Protein AF-A0A7X2PT93-F1 (afdb_monomer)

Mean predicted aligned error: 13.36 Å

Structure (mmCIF, N/CA/C/O backbone):
data_AF-A0A7X2PT93-F1
#
_entry.id   AF-A0A7X2PT93-F1
#
loop_
_atom_site.group_PDB
_atom_site.id
_atom_site.type_symbol
_atom_site.label_atom_id
_atom_site.label_alt_id
_atom_site.label_comp_id
_atom_site.label_asym_id
_atom_site.label_entity_id
_atom_site.label_seq_id
_atom_site.pdbx_PDB_ins_code
_atom_site.Cartn_x
_atom_site.Cartn_y
_atom_site.Cartn_z
_atom_site.occupancy
_atom_site.B_iso_or_equiv
_atom_site.auth_seq_id
_atom_site.auth_comp_id
_ato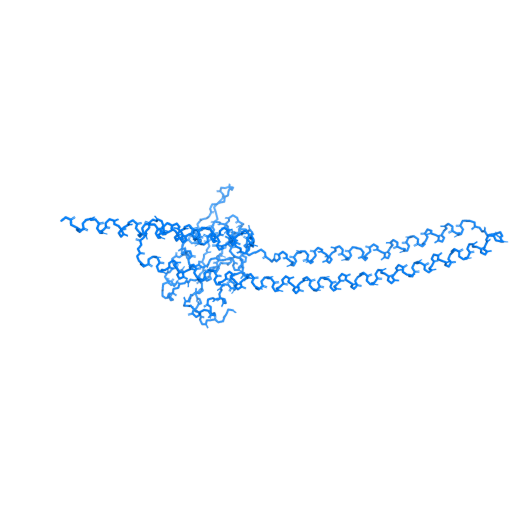m_site.auth_asym_id
_atom_site.auth_atom_id
_atom_site.pdbx_PDB_model_num
ATOM 1 N N . MET A 1 1 ? -46.097 26.303 27.015 1.00 52.84 1 MET A N 1
ATOM 2 C CA . MET A 1 1 ? -46.103 25.758 25.637 1.00 52.84 1 MET A CA 1
ATOM 3 C C . MET A 1 1 ? -44.914 26.200 24.764 1.00 52.84 1 MET A C 1
ATOM 5 O O . MET A 1 1 ? -44.807 25.687 23.665 1.00 52.84 1 MET A O 1
ATOM 9 N N . MET A 1 2 ? -43.986 27.064 25.217 1.00 53.91 2 MET A N 1
ATOM 10 C CA . MET A 1 2 ? -42.819 27.486 24.404 1.00 53.91 2 MET A CA 1
ATOM 11 C C . MET A 1 2 ? -41.602 26.534 24.441 1.00 53.91 2 MET A C 1
ATOM 13 O O . MET A 1 2 ? -40.786 26.579 23.531 1.00 53.91 2 MET A O 1
ATOM 17 N N . GLY A 1 3 ? -41.477 25.649 25.441 1.00 54.31 3 GLY A N 1
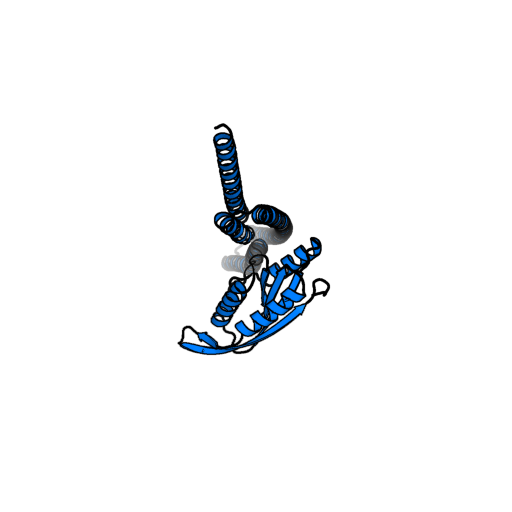ATOM 18 C CA . GLY A 1 3 ? -40.298 24.772 25.587 1.00 54.31 3 GLY A CA 1
ATOM 19 C C . GLY A 1 3 ? -40.181 23.657 24.537 1.00 54.31 3 GLY A C 1
ATOM 20 O O . GLY A 1 3 ? -39.085 23.340 24.095 1.00 54.31 3 GLY A O 1
ATOM 21 N N . THR A 1 4 ? -41.305 23.116 24.061 1.00 60.16 4 THR A N 1
ATOM 22 C CA . THR A 1 4 ? -41.328 21.993 23.106 1.00 60.16 4 THR A CA 1
ATOM 23 C C . THR A 1 4 ? -41.014 22.398 21.664 1.00 60.16 4 THR A C 1
ATOM 25 O O . THR A 1 4 ? -40.644 21.545 20.860 1.00 60.16 4 THR A O 1
ATOM 28 N N . ALA A 1 5 ? -41.162 23.682 21.318 1.00 63.69 5 ALA A N 1
ATOM 29 C CA . ALA A 1 5 ? -40.812 24.202 19.996 1.00 63.69 5 ALA A CA 1
ATOM 30 C C . ALA A 1 5 ? -39.297 24.425 19.858 1.00 63.69 5 ALA A C 1
ATOM 32 O O . ALA A 1 5 ? -38.724 24.057 18.839 1.00 63.69 5 ALA A O 1
ATOM 33 N N . ILE A 1 6 ? -38.651 24.943 20.909 1.00 65.81 6 ILE A N 1
ATOM 34 C CA . ILE A 1 6 ? -37.203 25.209 20.939 1.00 65.81 6 ILE A CA 1
ATOM 35 C C . ILE A 1 6 ? -36.404 23.897 20.946 1.00 65.81 6 ILE A C 1
ATOM 37 O O . ILE A 1 6 ? -35.437 23.761 20.203 1.00 65.81 6 ILE A O 1
ATOM 41 N N . GLU A 1 7 ? -36.825 22.889 21.718 1.00 67.19 7 GLU A N 1
ATOM 42 C CA . GLU A 1 7 ? -36.155 21.577 21.716 1.00 67.19 7 GLU A CA 1
ATOM 43 C C . GLU A 1 7 ? -36.256 20.861 20.361 1.00 67.19 7 GLU A C 1
ATOM 45 O O . GLU A 1 7 ? -35.312 20.189 19.947 1.00 67.19 7 GLU A O 1
ATOM 50 N N . ARG A 1 8 ? -37.376 21.016 19.642 1.00 69.62 8 ARG A N 1
ATOM 51 C CA . ARG A 1 8 ? -37.560 20.414 18.312 1.00 69.62 8 ARG A CA 1
ATOM 52 C C . ARG A 1 8 ? -36.602 20.983 17.269 1.00 69.62 8 ARG A C 1
ATOM 54 O O . ARG A 1 8 ? -36.159 20.229 16.406 1.00 69.62 8 ARG A O 1
ATOM 61 N N . ASP A 1 9 ? -36.285 22.268 17.369 1.00 80.06 9 ASP A N 1
ATOM 62 C CA . ASP A 1 9 ? -35.393 22.957 16.436 1.00 80.06 9 ASP A CA 1
ATOM 63 C C . ASP A 1 9 ? -33.938 22.491 16.620 1.00 80.06 9 ASP A C 1
ATOM 65 O O . ASP A 1 9 ? -33.283 22.059 15.673 1.00 80.06 9 ASP A O 1
ATOM 69 N N . VAL A 1 10 ? -33.475 22.399 17.874 1.00 83.44 10 VAL A N 1
ATOM 70 C CA . VAL A 1 10 ? -32.108 21.947 18.208 1.00 83.44 10 VAL A CA 1
ATOM 71 C C . VAL A 1 10 ? -31.840 20.508 17.748 1.00 83.44 10 VAL A C 1
ATOM 73 O O . VAL A 1 10 ? -30.756 20.198 17.247 1.00 83.44 10 VAL A O 1
ATOM 76 N N . TRP A 1 11 ? -32.817 19.607 17.883 1.00 83.44 11 TRP A N 1
ATOM 77 C CA . TRP A 1 11 ? -32.675 18.228 17.401 1.00 83.44 11 TRP A CA 1
ATOM 78 C C . TRP A 1 11 ? -32.614 18.138 15.871 1.00 83.44 11 TRP A C 1
ATOM 80 O O . TRP A 1 11 ? -31.855 17.323 15.336 1.00 83.44 11 TRP A O 1
ATOM 90 N N . ALA A 1 12 ? -33.380 18.974 15.165 1.00 86.06 12 ALA A N 1
ATOM 91 C CA . ALA A 1 12 ? -33.360 19.040 13.706 1.00 86.06 12 ALA A CA 1
ATOM 92 C C . ALA A 1 12 ? -32.029 19.608 13.183 1.00 86.06 12 ALA A C 1
ATOM 94 O O . ALA A 1 12 ? -31.439 19.048 12.252 1.00 86.06 12 ALA A O 1
ATOM 95 N N . GLU A 1 13 ? -31.508 20.658 13.820 1.00 89.12 13 GLU A N 1
ATOM 96 C CA . GLU A 1 13 ? -30.196 21.232 13.512 1.00 89.12 13 GLU A CA 1
ATOM 97 C C . GLU A 1 13 ? -29.063 20.227 13.755 1.00 89.12 13 GLU A C 1
ATOM 99 O O . GLU A 1 13 ? -28.214 20.028 12.883 1.00 89.12 13 GLU A O 1
ATOM 104 N N . LEU A 1 14 ? -29.077 19.521 14.893 1.00 87.25 14 LEU A N 1
ATOM 105 C CA . LEU A 1 14 ? -28.071 18.504 15.213 1.00 87.25 14 LEU A CA 1
ATOM 106 C C . LEU A 1 14 ? -28.096 17.338 14.215 1.00 87.25 14 LEU A C 1
ATOM 108 O O . LEU A 1 14 ? -27.042 16.874 13.774 1.00 87.25 14 LEU A O 1
ATOM 112 N N . SER A 1 15 ? -29.290 16.873 13.839 1.00 88.62 15 SER A N 1
ATOM 113 C CA . SER A 1 15 ? -29.457 15.824 12.828 1.00 88.62 15 SER A CA 1
ATOM 114 C C . SER A 1 15 ? -28.912 16.270 11.468 1.00 88.62 15 SER A C 1
ATOM 116 O O . SER A 1 15 ? -28.169 15.529 10.819 1.00 88.62 15 SER A O 1
ATOM 118 N N . THR A 1 16 ? -29.199 17.513 11.077 1.00 93.12 16 THR A N 1
ATOM 119 C CA . THR A 1 16 ? -28.709 18.109 9.828 1.00 93.12 16 THR A CA 1
ATOM 120 C C . THR A 1 16 ? -27.185 18.245 9.830 1.00 93.12 16 THR A C 1
ATOM 122 O O . THR A 1 16 ? -26.530 17.844 8.866 1.00 93.12 16 THR A O 1
ATOM 125 N N . ALA A 1 17 ? -26.599 18.740 10.924 1.00 92.56 17 ALA A N 1
ATOM 126 C CA . ALA A 1 17 ? -25.152 18.860 11.083 1.00 92.56 17 ALA A CA 1
ATOM 127 C C . ALA A 1 17 ? -24.454 17.490 11.033 1.00 92.56 17 ALA A C 1
ATOM 129 O O . ALA A 1 17 ? -23.424 17.338 10.373 1.00 92.56 17 ALA A O 1
ATOM 130 N N . MET A 1 18 ? -25.039 16.468 11.666 1.00 92.38 18 MET A N 1
ATOM 131 C CA . MET A 1 18 ? -24.531 15.096 11.613 1.00 92.38 18 MET A CA 1
ATOM 132 C C . MET A 1 18 ? -24.586 14.522 10.194 1.00 92.38 18 MET A C 1
ATOM 134 O O . MET A 1 18 ? -23.602 13.963 9.711 1.00 92.38 18 MET A O 1
ATOM 138 N N . ALA A 1 19 ? -25.713 14.688 9.498 1.00 92.94 19 ALA A N 1
ATOM 139 C CA . ALA A 1 19 ? -25.858 14.235 8.119 1.00 92.94 19 ALA A CA 1
ATOM 140 C C . ALA A 1 19 ? -24.842 14.921 7.190 1.00 92.94 19 ALA A C 1
ATOM 142 O O . ALA A 1 19 ? -24.237 14.263 6.341 1.00 92.94 19 ALA A O 1
ATOM 143 N N . ALA A 1 20 ? -24.607 16.224 7.376 1.00 95.25 20 ALA A N 1
ATOM 144 C CA . ALA A 1 20 ? -23.585 16.965 6.646 1.00 95.25 20 ALA A CA 1
ATOM 145 C C . ALA A 1 20 ? -22.174 16.427 6.937 1.00 95.25 20 ALA A C 1
ATOM 147 O O . ALA A 1 20 ? -21.420 16.162 6.002 1.00 95.25 20 ALA A O 1
ATOM 148 N N . TYR A 1 21 ? -21.834 16.189 8.207 1.00 95.50 21 TYR A N 1
ATOM 149 C CA . TYR A 1 21 ? -20.542 15.624 8.603 1.00 95.50 21 TYR A CA 1
ATOM 150 C C . TYR A 1 21 ? -20.291 14.243 7.973 1.00 95.50 21 TYR A C 1
ATOM 152 O O . TYR A 1 21 ? -19.256 14.031 7.339 1.00 95.50 21 TYR A O 1
ATOM 160 N N . LEU A 1 22 ? -21.259 13.325 8.061 1.00 95.12 22 LEU A N 1
ATOM 161 C CA . LEU A 1 22 ? -21.159 11.979 7.482 1.00 95.12 22 LEU A CA 1
ATOM 162 C C . LEU A 1 22 ? -21.050 11.997 5.949 1.00 95.12 22 LEU A C 1
ATOM 164 O O . LEU A 1 22 ? -20.260 11.242 5.368 1.00 95.12 22 LEU A O 1
ATOM 168 N N . ARG A 1 23 ? -21.795 12.888 5.281 1.00 96.88 23 ARG A N 1
ATOM 169 C CA . ARG A 1 23 ? -21.667 13.098 3.831 1.00 96.88 23 ARG A CA 1
ATOM 170 C C . ARG A 1 23 ? -20.274 13.590 3.460 1.00 96.88 23 ARG A C 1
ATOM 172 O O . ARG A 1 23 ? -19.687 13.045 2.529 1.00 96.88 23 ARG A O 1
ATOM 179 N N . THR A 1 24 ? -19.728 14.554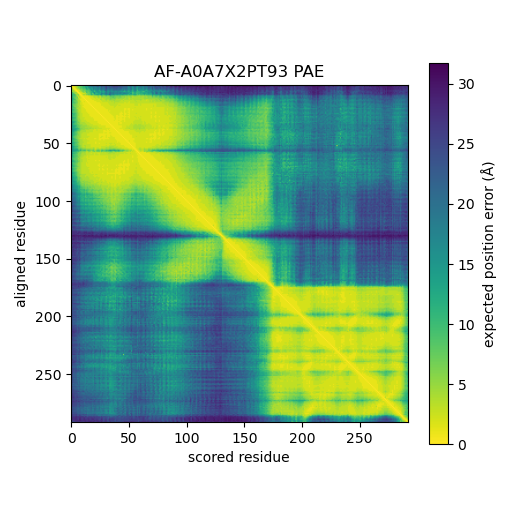 4.200 1.00 97.12 24 THR A N 1
ATOM 180 C CA . THR A 1 24 ? -18.366 15.056 3.980 1.00 97.12 24 THR A CA 1
ATOM 181 C C . THR A 1 24 ? -17.332 13.950 4.160 1.00 97.12 24 THR A C 1
ATOM 183 O O . THR A 1 24 ? -16.469 13.799 3.306 1.00 97.12 24 THR A O 1
ATOM 186 N N . MET A 1 25 ? -17.442 13.110 5.195 1.00 96.25 25 MET A N 1
ATOM 187 C CA . MET A 1 25 ? -16.534 11.965 5.376 1.00 96.25 25 MET A CA 1
ATOM 188 C C . MET A 1 25 ? -16.541 11.021 4.170 1.00 96.25 25 MET A C 1
ATOM 190 O O . MET A 1 25 ? -15.483 10.591 3.710 1.00 96.25 25 MET A O 1
ATOM 194 N N . THR A 1 26 ? -17.729 10.712 3.650 1.00 96.25 26 THR A N 1
ATOM 195 C CA . THR A 1 26 ? -17.888 9.823 2.493 1.00 96.25 26 THR A CA 1
ATOM 196 C C . THR A 1 26 ? -17.307 10.450 1.230 1.00 96.25 26 THR A C 1
ATOM 198 O O . THR A 1 26 ? -16.509 9.810 0.549 1.00 96.25 26 THR A O 1
ATOM 201 N N . ALA A 1 27 ? -17.646 11.712 0.956 1.00 96.94 27 ALA A N 1
ATOM 202 C CA . ALA A 1 27 ? -17.127 12.450 -0.191 1.00 96.94 27 ALA A CA 1
ATOM 203 C C . ALA A 1 27 ? -15.596 12.553 -0.143 1.00 96.94 27 ALA A C 1
ATOM 205 O O . ALA A 1 27 ? -14.931 12.261 -1.132 1.00 96.94 27 ALA A O 1
ATOM 206 N N . THR A 1 28 ? -15.027 12.882 1.019 1.00 97.19 28 THR A N 1
ATOM 207 C CA . THR A 1 28 ? -13.576 12.918 1.212 1.00 97.19 28 THR A CA 1
ATOM 208 C C . THR A 1 28 ? -12.959 11.556 0.918 1.00 97.19 28 THR A C 1
ATOM 210 O O . THR A 1 28 ? -12.059 11.478 0.093 1.00 97.19 28 THR A O 1
ATOM 213 N N . ALA A 1 29 ? -13.473 10.473 1.509 1.00 93.81 29 ALA A N 1
ATOM 214 C CA . ALA A 1 29 ? -12.960 9.121 1.291 1.00 93.81 29 ALA A CA 1
ATOM 215 C C . ALA A 1 29 ? -12.954 8.706 -0.192 1.00 93.81 29 ALA A C 1
ATOM 217 O O . ALA A 1 29 ? -11.997 8.093 -0.661 1.00 93.81 29 ALA A O 1
ATOM 218 N N . GLU A 1 30 ? -14.010 9.046 -0.931 1.00 93.12 30 GLU A N 1
ATOM 219 C CA . GLU A 1 30 ? -14.098 8.792 -2.372 1.00 93.12 30 GLU A CA 1
ATOM 220 C C . GLU A 1 30 ? -13.119 9.651 -3.175 1.00 93.12 30 GLU A C 1
ATOM 222 O O . GLU A 1 30 ? -12.515 9.158 -4.125 1.00 93.12 30 GLU A O 1
ATOM 227 N N . CYS A 1 31 ? -12.923 10.913 -2.789 1.00 95.75 31 CYS A N 1
ATOM 228 C CA . CYS A 1 31 ? -11.934 11.784 -3.416 1.00 95.75 31 CYS A CA 1
ATOM 229 C C . CYS A 1 31 ? -10.501 11.283 -3.197 1.00 95.75 31 CYS A C 1
ATOM 231 O O . CYS A 1 31 ? -9.716 11.330 -4.138 1.00 95.75 31 CYS A O 1
ATOM 233 N N . LEU A 1 32 ? -10.162 10.769 -2.007 1.00 94.56 32 LEU A N 1
ATOM 234 C CA . LEU A 1 32 ? -8.825 10.218 -1.741 1.00 94.56 32 LEU A CA 1
ATOM 235 C C . LEU A 1 32 ? -8.521 9.017 -2.649 1.00 94.56 32 LEU A C 1
ATOM 237 O O . LEU A 1 32 ? -7.466 8.974 -3.274 1.00 94.56 32 LEU A O 1
ATOM 241 N N . GLU A 1 33 ? -9.459 8.068 -2.757 1.00 91.94 33 GLU A N 1
ATOM 242 C CA . GLU A 1 33 ? -9.325 6.892 -3.633 1.00 91.94 33 GLU A CA 1
ATOM 243 C C . GLU A 1 33 ? -9.264 7.292 -5.113 1.00 91.94 33 GLU A C 1
ATOM 245 O O . GLU A 1 33 ? -8.456 6.755 -5.859 1.00 91.94 33 GLU A O 1
ATOM 250 N N . LYS A 1 34 ? -10.070 8.264 -5.557 1.00 91.19 34 LYS A N 1
ATOM 251 C CA . LYS A 1 34 ? -10.024 8.733 -6.951 1.00 91.19 34 LYS A CA 1
ATOM 252 C C . LYS A 1 34 ? -8.733 9.474 -7.288 1.00 91.19 34 LYS A C 1
ATOM 254 O O . LYS A 1 34 ? -8.233 9.323 -8.397 1.00 91.19 34 LYS A O 1
ATOM 259 N N . ALA A 1 35 ? -8.223 10.291 -6.368 1.00 90.81 35 ALA A N 1
ATOM 260 C CA . ALA A 1 35 ? -7.010 11.069 -6.593 1.00 90.81 35 ALA A CA 1
ATOM 261 C C . ALA A 1 35 ? -5.772 10.166 -6.660 1.00 90.81 35 ALA A C 1
ATOM 263 O O . ALA A 1 35 ? -4.917 10.367 -7.517 1.00 90.81 35 ALA A O 1
ATOM 264 N N . TRP A 1 36 ? -5.693 9.170 -5.774 1.00 90.44 36 TRP A N 1
ATOM 265 C CA . TRP A 1 36 ? -4.583 8.224 -5.700 1.00 90.44 36 TRP A CA 1
ATOM 266 C C . TRP A 1 36 ? -5.116 6.828 -5.354 1.00 90.44 36 TRP A C 1
ATOM 268 O O . TRP A 1 36 ? -5.215 6.515 -4.173 1.00 90.44 36 TRP A O 1
ATOM 278 N N . PRO A 1 37 ? -5.452 5.969 -6.334 1.00 86.88 37 PRO A N 1
ATOM 279 C CA . PRO A 1 37 ? -6.118 4.685 -6.073 1.00 86.88 37 PRO A CA 1
ATOM 280 C C . PRO A 1 37 ? -5.364 3.762 -5.113 1.00 86.88 37 PRO A C 1
ATOM 282 O O . PRO A 1 37 ? -5.940 3.271 -4.144 1.00 86.88 37 PRO A O 1
ATOM 285 N N . GLU A 1 38 ? -4.064 3.581 -5.345 1.00 83.00 38 GLU A N 1
ATOM 286 C CA . GLU A 1 38 ? -3.203 2.681 -4.566 1.00 83.00 38 GLU A CA 1
ATOM 287 C C . GLU A 1 38 ? -3.046 3.150 -3.114 1.00 83.00 38 GLU A C 1
ATOM 289 O O . GLU A 1 38 ? -3.171 2.362 -2.179 1.00 83.00 38 GLU A O 1
ATOM 294 N N . ILE A 1 39 ? -2.836 4.456 -2.922 1.00 88.25 39 ILE A N 1
ATOM 295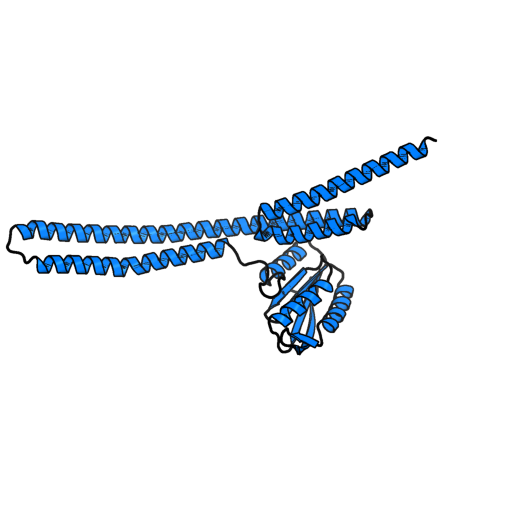 C CA . ILE A 1 39 ? -2.621 5.058 -1.600 1.00 88.25 39 ILE A CA 1
ATOM 296 C C . ILE A 1 39 ? -3.954 5.279 -0.885 1.00 88.25 39 ILE A C 1
ATOM 298 O O . ILE A 1 39 ? -4.065 5.032 0.308 1.00 88.25 39 ILE A O 1
ATOM 302 N N . GLY A 1 40 ? -4.973 5.750 -1.600 1.00 89.81 40 GLY A N 1
ATOM 303 C CA . GLY A 1 40 ? -6.249 6.226 -1.076 1.00 89.81 40 GLY A CA 1
ATOM 304 C C . GLY A 1 40 ? -7.237 5.122 -0.702 1.00 89.81 40 GLY A C 1
ATOM 305 O O . GLY A 1 40 ? -8.033 5.324 0.218 1.00 89.81 40 GLY A O 1
ATOM 306 N N . ALA A 1 41 ? -7.183 3.945 -1.337 1.00 86.00 41 ALA A N 1
ATOM 307 C CA . ALA A 1 41 ? -8.086 2.829 -1.031 1.00 86.00 41 ALA A CA 1
ATOM 308 C C . ALA A 1 41 ? -8.032 2.372 0.452 1.00 86.00 41 ALA A C 1
ATOM 310 O O . ALA A 1 41 ? -9.097 2.217 1.075 1.00 86.00 41 ALA A O 1
ATOM 311 N N . PRO A 1 42 ? -6.845 2.236 1.085 1.00 86.75 42 PRO A N 1
ATOM 312 C CA . PRO A 1 42 ? -6.735 2.030 2.529 1.00 86.75 42 PRO A CA 1
ATOM 313 C C . PRO A 1 42 ? -7.439 3.112 3.365 1.00 86.75 42 PRO A C 1
ATOM 315 O O . PRO A 1 42 ? -8.228 2.780 4.256 1.00 86.75 42 PRO A O 1
ATOM 318 N N . TYR A 1 43 ? -7.228 4.401 3.068 1.00 91.88 43 TYR A N 1
ATOM 319 C CA . TYR A 1 43 ? -7.852 5.506 3.817 1.00 91.88 43 TYR A CA 1
ATOM 320 C C . TYR A 1 43 ? -9.363 5.522 3.635 1.00 91.88 43 TYR A C 1
ATOM 322 O O . TYR A 1 43 ? -10.096 5.697 4.608 1.00 91.88 43 TYR A O 1
ATOM 330 N N . ARG A 1 44 ? -9.861 5.251 2.425 1.00 93.69 44 ARG A N 1
ATOM 331 C CA . ARG A 1 44 ? -11.299 5.120 2.181 1.00 93.69 44 ARG A CA 1
ATOM 332 C C . ARG A 1 44 ? -11.917 4.041 3.055 1.00 93.69 44 ARG A C 1
ATOM 334 O O . ARG A 1 44 ? -12.950 4.275 3.681 1.00 93.69 44 ARG A O 1
ATOM 341 N N . THR A 1 45 ? -11.282 2.874 3.127 1.00 89.00 45 THR A N 1
ATOM 342 C CA . THR A 1 45 ? -11.755 1.760 3.958 1.00 89.00 45 THR A CA 1
ATOM 343 C C . THR A 1 45 ? -11.814 2.152 5.434 1.00 89.00 45 THR A C 1
ATOM 345 O O . THR A 1 45 ? -12.789 1.831 6.126 1.00 89.00 45 THR A O 1
ATOM 348 N N . ARG A 1 46 ? -10.811 2.891 5.921 1.00 88.38 46 ARG A N 1
ATOM 349 C CA . ARG A 1 46 ? -10.752 3.377 7.306 1.00 88.38 46 ARG A CA 1
ATOM 350 C C . ARG A 1 46 ? -11.802 4.452 7.593 1.00 88.38 46 ARG A C 1
ATOM 352 O O . ARG A 1 46 ? -12.566 4.291 8.547 1.00 88.38 46 ARG A O 1
ATOM 359 N N . ILE A 1 47 ? -11.938 5.458 6.728 1.00 94.75 47 ILE A N 1
ATOM 360 C CA . ILE A 1 47 ? -12.930 6.538 6.859 1.00 94.75 47 ILE A CA 1
ATOM 361 C C . ILE A 1 47 ? -14.366 5.991 6.775 1.00 94.75 47 ILE A C 1
ATOM 363 O O . ILE A 1 47 ? -15.207 6.358 7.596 1.00 94.75 47 ILE A O 1
ATOM 367 N N . LYS A 1 48 ? -14.653 5.036 5.878 1.00 92.44 48 LYS A N 1
ATOM 368 C CA . LYS A 1 48 ? -15.959 4.344 5.835 1.00 92.44 48 LYS A CA 1
ATOM 369 C C . LYS A 1 48 ? -16.267 3.569 7.120 1.00 92.44 48 LYS A C 1
ATOM 371 O O . LYS A 1 48 ? -17.424 3.476 7.533 1.00 92.44 48 LYS A O 1
ATOM 376 N N . GLY A 1 49 ? -15.238 3.041 7.782 1.00 90.81 49 GLY A N 1
ATOM 377 C CA . GLY A 1 49 ? -15.373 2.443 9.109 1.00 90.81 49 GLY A CA 1
ATOM 378 C C . GLY A 1 49 ? -15.805 3.446 10.169 1.00 90.81 49 GLY A C 1
ATOM 379 O O . GLY A 1 49 ? -16.719 3.162 10.940 1.00 90.81 49 GLY A O 1
ATOM 380 N N . LEU A 1 50 ? -15.177 4.624 10.185 1.00 91.94 50 LEU A N 1
ATOM 381 C CA . LEU A 1 50 ? -15.547 5.713 11.093 1.00 91.94 50 LEU A CA 1
ATOM 382 C C . LEU A 1 50 ? -16.992 6.167 10.856 1.00 91.94 50 LEU A C 1
ATOM 384 O O . LEU A 1 50 ? -17.756 6.260 11.815 1.00 91.94 50 LEU A O 1
ATOM 388 N N . HIS A 1 51 ? -17.378 6.350 9.589 1.00 93.50 51 HIS A N 1
ATOM 389 C CA . HIS A 1 51 ? -18.749 6.679 9.193 1.00 93.50 51 HIS A CA 1
ATOM 390 C C . HIS A 1 51 ? -19.754 5.663 9.751 1.00 93.50 51 HIS A C 1
ATOM 392 O O . HIS A 1 51 ? -20.718 6.036 10.414 1.00 93.50 51 HIS A O 1
ATOM 398 N N . SER A 1 52 ? -19.499 4.369 9.530 1.00 91.06 52 SER A N 1
ATOM 399 C CA . SER A 1 52 ? -20.401 3.296 9.966 1.00 91.06 52 SER A CA 1
ATOM 400 C C . SER A 1 52 ? -20.572 3.266 11.488 1.00 91.06 52 SER A C 1
ATOM 402 O O . SER A 1 52 ? -21.672 3.058 11.980 1.00 91.06 52 SER A O 1
ATOM 404 N N . ARG A 1 53 ? -19.514 3.521 12.269 1.00 88.31 53 ARG A N 1
ATOM 405 C CA . ARG A 1 53 ? -19.628 3.584 13.740 1.00 88.31 53 ARG A CA 1
ATOM 406 C C . ARG A 1 53 ? -20.533 4.726 14.193 1.00 88.31 53 ARG A C 1
ATOM 408 O O . ARG A 1 53 ? -21.374 4.538 15.068 1.00 88.31 53 ARG A O 1
ATOM 415 N N . LEU A 1 54 ? -20.355 5.902 13.599 1.00 91.88 54 LEU A N 1
ATOM 416 C CA . LEU A 1 54 ? -21.138 7.080 13.952 1.00 91.88 54 LEU A CA 1
ATOM 417 C C . LEU A 1 54 ? -22.612 6.917 13.588 1.00 91.88 54 LEU A C 1
ATOM 419 O O . LEU A 1 54 ? -23.454 7.370 14.352 1.00 91.88 54 LEU A O 1
ATOM 423 N N . SER A 1 55 ? -22.940 6.227 12.490 1.00 88.44 55 SER A N 1
ATOM 424 C CA . SER A 1 55 ? -24.339 6.009 12.103 1.00 88.44 55 SER A CA 1
ATOM 425 C C . SER A 1 55 ? -25.131 5.133 13.083 1.00 88.44 55 SER A C 1
ATOM 427 O O . SER A 1 55 ? -26.353 5.238 13.112 1.00 88.44 55 SER A O 1
ATOM 429 N N . PHE A 1 56 ? -24.468 4.299 13.898 1.00 85.44 56 PHE A N 1
ATOM 430 C CA . PHE A 1 56 ? -25.133 3.418 14.874 1.00 85.44 56 PHE A CA 1
ATOM 431 C C . PHE A 1 56 ? -25.050 3.903 16.331 1.00 85.44 56 PHE A C 1
ATOM 433 O O . PHE A 1 56 ? -25.807 3.422 17.169 1.00 85.44 56 PHE A O 1
ATOM 440 N N . GLY A 1 57 ? -24.149 4.836 16.657 1.00 81.19 57 GLY A N 1
ATOM 441 C CA . GLY A 1 57 ? -23.863 5.219 18.044 1.00 81.19 57 GLY A CA 1
ATOM 442 C C . GLY A 1 57 ? -23.392 6.660 18.187 1.00 81.19 57 GLY A C 1
ATOM 443 O O . GLY A 1 57 ? -22.245 6.912 18.563 1.00 81.19 57 GLY A O 1
ATOM 444 N N . VAL A 1 58 ? -24.277 7.614 17.890 1.00 87.06 58 VAL A N 1
ATOM 445 C CA . VAL A 1 58 ? -23.970 9.045 17.997 1.00 87.06 58 VAL A CA 1
ATOM 446 C C . VAL A 1 58 ? -23.877 9.454 19.466 1.00 87.06 58 VAL A C 1
ATOM 448 O O . VAL A 1 58 ? -24.878 9.611 20.159 1.00 87.06 58 VAL A O 1
ATOM 451 N N . THR A 1 59 ? -22.654 9.677 19.937 1.00 90.44 59 THR A N 1
ATOM 452 C CA . THR A 1 59 ? -22.382 10.317 21.229 1.00 90.44 59 THR A CA 1
ATOM 453 C C . THR A 1 59 ? -21.403 11.467 21.029 1.00 90.44 59 THR A C 1
ATOM 455 O O . THR A 1 59 ? -20.609 11.461 20.089 1.00 90.44 59 THR A O 1
ATOM 458 N N . ARG A 1 60 ? -21.404 12.452 21.935 1.00 87.81 60 ARG A N 1
ATOM 459 C CA . ARG A 1 60 ? -20.451 13.575 21.878 1.00 87.81 60 ARG A CA 1
ATOM 460 C C . ARG A 1 60 ? -18.994 13.097 21.882 1.00 87.81 60 ARG A C 1
ATOM 462 O O . ARG A 1 60 ? -18.167 13.648 21.161 1.00 87.81 60 ARG A O 1
ATOM 469 N N . ALA A 1 61 ? -18.697 12.061 22.668 1.00 87.88 61 ALA A N 1
ATOM 470 C CA . ALA A 1 61 ? -17.377 11.442 22.710 1.00 87.88 61 ALA A CA 1
ATOM 471 C C . ALA A 1 61 ? -17.024 10.772 21.372 1.00 87.88 61 ALA A C 1
ATOM 473 O O . ALA A 1 61 ? -15.933 10.997 20.860 1.00 87.88 61 ALA A O 1
ATOM 474 N N . ALA A 1 62 ? -17.962 10.031 20.769 1.00 88.25 62 ALA A N 1
ATOM 475 C CA . ALA A 1 62 ? -17.746 9.378 19.478 1.00 88.25 62 ALA A CA 1
ATOM 476 C C . ALA A 1 62 ? -17.509 10.381 18.338 1.00 88.25 62 ALA A C 1
ATOM 478 O O . ALA A 1 62 ? -16.646 10.130 17.502 1.00 88.25 62 ALA A O 1
ATOM 479 N N . ILE A 1 63 ? -18.223 11.517 18.326 1.00 91.56 63 ILE A N 1
ATOM 480 C CA . ILE A 1 63 ? -18.025 12.597 17.341 1.00 91.56 63 ILE A CA 1
ATOM 481 C C . ILE A 1 63 ? -16.633 13.222 17.487 1.00 91.56 63 ILE A C 1
ATOM 483 O O . ILE A 1 63 ? -15.937 13.429 16.496 1.00 91.56 63 ILE A O 1
ATOM 487 N N . LYS A 1 64 ? -16.211 13.515 18.723 1.00 91.12 64 LYS A N 1
ATOM 488 C CA . LYS A 1 64 ? -14.881 14.079 18.981 1.00 91.12 64 LYS A CA 1
ATOM 489 C C . LYS A 1 64 ? -13.775 13.099 18.571 1.00 91.12 64 LYS A C 1
ATOM 491 O O . LYS A 1 64 ? -12.843 13.467 17.865 1.00 91.12 64 LYS A O 1
ATOM 496 N N . GLU A 1 65 ? -13.910 11.832 18.953 1.00 88.81 65 GLU A N 1
ATOM 497 C CA . GLU A 1 65 ? -12.954 10.789 18.575 1.00 88.81 65 GLU A CA 1
ATOM 498 C C . GLU A 1 65 ? -12.902 10.597 17.051 1.00 88.81 65 GLU A C 1
ATOM 500 O O . GLU A 1 65 ? -11.826 10.403 16.476 1.00 88.81 65 GLU A O 1
ATOM 505 N N . SER A 1 66 ? -14.049 10.644 16.366 1.00 93.50 66 SER A N 1
ATOM 506 C CA . SER A 1 66 ? -14.087 10.490 14.914 1.00 93.50 66 SER A CA 1
ATOM 507 C C . SER A 1 66 ? -13.459 11.672 14.191 1.00 93.50 66 SER A C 1
ATOM 509 O O . SER A 1 66 ? -12.781 11.441 13.194 1.00 93.50 66 SER A O 1
ATOM 511 N N . SER A 1 67 ? -13.637 12.907 14.679 1.00 93.50 67 SER A N 1
ATOM 512 C CA . SER A 1 67 ? -12.987 14.079 14.084 1.00 93.50 67 SER A CA 1
ATOM 513 C C . SER A 1 67 ? -11.471 14.018 14.239 1.00 93.50 67 SER A C 1
ATOM 515 O O . SER A 1 67 ? -10.767 14.207 13.254 1.00 93.50 67 SER A O 1
ATOM 517 N N . GLU A 1 68 ? -10.976 13.662 15.428 1.00 91.56 68 GLU A N 1
ATOM 518 C CA . GLU A 1 68 ? -9.537 13.493 15.684 1.00 91.56 68 GLU A CA 1
ATOM 519 C C . GLU A 1 68 ? -8.943 12.376 14.814 1.00 91.56 68 GLU A C 1
ATOM 521 O O . GLU A 1 68 ? -7.875 12.534 14.226 1.00 91.56 68 GLU A O 1
ATOM 526 N N . THR A 1 69 ? -9.660 11.255 14.670 1.00 90.06 69 THR A N 1
ATOM 527 C CA . THR A 1 69 ? -9.198 10.153 13.811 1.00 90.06 69 THR A CA 1
ATOM 528 C C . THR A 1 69 ? -9.202 10.555 12.341 1.00 90.06 69 THR A C 1
ATOM 530 O O . THR A 1 69 ? -8.252 10.257 11.630 1.00 90.06 69 THR A O 1
ATOM 533 N N . LEU A 1 70 ? -10.259 11.224 11.873 1.00 94.62 70 LEU A N 1
ATOM 534 C CA . LEU A 1 70 ? -10.350 11.682 10.489 1.00 94.62 70 LEU A CA 1
ATOM 535 C C . LEU A 1 70 ? -9.218 12.658 10.160 1.00 94.62 70 LEU A C 1
ATOM 537 O O . LEU A 1 70 ? -8.596 12.522 9.113 1.00 94.62 70 LEU A O 1
ATOM 541 N N . GLU A 1 71 ? -8.926 13.607 11.048 1.00 93.94 71 GLU A N 1
ATOM 542 C CA . GLU A 1 71 ? -7.819 14.546 10.862 1.00 93.94 71 GLU A CA 1
ATOM 543 C C . GLU A 1 71 ? -6.469 13.820 10.784 1.00 93.94 71 GLU A C 1
ATOM 545 O O . GLU A 1 71 ? -5.684 14.086 9.873 1.00 93.94 71 GLU A O 1
ATOM 550 N N . ALA A 1 72 ? -6.218 12.867 11.687 1.00 88.38 72 ALA A N 1
ATOM 551 C CA . ALA A 1 72 ? -4.997 12.065 11.671 1.00 88.38 72 ALA A CA 1
ATOM 552 C C . ALA A 1 72 ? -4.850 11.262 10.365 1.00 88.38 72 ALA A C 1
ATOM 554 O O . ALA A 1 72 ? -3.775 11.252 9.768 1.00 88.38 72 ALA A O 1
ATOM 555 N N . GLU A 1 73 ? -5.934 10.647 9.880 1.00 90.56 73 GLU A N 1
ATOM 556 C CA . GLU A 1 73 ? -5.954 9.908 8.611 1.00 90.56 73 GLU A CA 1
ATOM 557 C C . GLU A 1 73 ? -5.680 10.820 7.406 1.00 90.56 73 GLU A C 1
ATOM 559 O O . GLU A 1 73 ? -4.920 10.448 6.516 1.00 90.56 73 GLU A O 1
ATOM 564 N N . LEU A 1 74 ? -6.251 12.029 7.375 1.00 94.94 74 LEU A N 1
ATOM 565 C CA . LEU A 1 74 ? -6.010 12.990 6.291 1.00 94.94 74 LEU A CA 1
ATOM 566 C C . LEU A 1 74 ? -4.586 13.546 6.310 1.00 94.94 74 LEU A C 1
ATOM 568 O O . LEU A 1 74 ? -3.986 13.740 5.252 1.00 94.94 74 LEU A O 1
ATOM 572 N N . ARG A 1 75 ? -4.030 13.781 7.502 1.00 91.44 75 ARG A N 1
ATOM 573 C CA . ARG A 1 75 ? -2.645 14.229 7.658 1.00 91.44 75 ARG A CA 1
ATOM 574 C C . ARG A 1 75 ? -1.664 13.154 7.197 1.00 91.44 75 ARG A C 1
ATOM 576 O O . ARG A 1 75 ? -0.762 13.467 6.426 1.00 91.44 75 ARG A O 1
ATOM 583 N N . ASP A 1 76 ? -1.867 11.904 7.615 1.00 88.25 76 ASP A N 1
ATOM 584 C CA . ASP A 1 76 ? -1.051 10.775 7.153 1.00 88.25 76 ASP A CA 1
ATOM 585 C C . ASP A 1 76 ? -1.169 10.604 5.633 1.00 88.25 76 ASP A C 1
ATOM 587 O O . ASP A 1 76 ? -0.148 10.531 4.956 1.00 88.25 76 ASP A O 1
ATOM 591 N N . PHE A 1 77 ? -2.381 10.671 5.067 1.00 92.31 77 PHE A N 1
ATOM 592 C CA . PHE A 1 77 ? -2.569 10.637 3.613 1.00 92.31 77 PHE A CA 1
ATOM 593 C C . PHE A 1 77 ? -1.748 11.718 2.896 1.00 92.31 77 PHE A C 1
ATOM 595 O O . PHE A 1 77 ? -1.063 11.419 1.919 1.00 92.31 77 PHE A O 1
ATOM 602 N N . GLY A 1 78 ? -1.779 12.961 3.389 1.00 90.00 78 GLY A N 1
ATOM 603 C CA . GLY A 1 78 ? -1.008 14.062 2.809 1.00 90.00 78 GLY A CA 1
ATOM 604 C C . GLY A 1 78 ? 0.500 13.803 2.821 1.00 90.00 78 GLY A C 1
ATOM 605 O O . GLY A 1 78 ? 1.172 14.032 1.816 1.00 90.00 78 GLY A O 1
ATOM 606 N N . VAL A 1 79 ? 1.026 13.264 3.925 1.00 87.81 79 VAL A N 1
ATOM 607 C CA . VAL A 1 79 ? 2.443 12.879 4.034 1.00 87.81 79 VAL A CA 1
ATOM 608 C C . VAL A 1 79 ? 2.790 11.773 3.034 1.00 87.81 79 VAL A C 1
ATOM 610 O O . VAL A 1 79 ? 3.805 11.875 2.342 1.00 87.81 79 VAL A O 1
ATOM 613 N N . VAL A 1 80 ? 1.945 10.745 2.915 1.00 85.06 80 VAL A N 1
ATOM 614 C CA . VAL A 1 80 ? 2.181 9.608 2.010 1.00 85.06 80 VAL A CA 1
ATOM 615 C C . VAL A 1 80 ? 2.139 10.026 0.554 1.00 85.06 80 VAL A C 1
ATOM 617 O O . VAL A 1 80 ? 3.046 9.678 -0.197 1.00 85.06 80 VAL A O 1
ATOM 620 N N . VAL A 1 81 ? 1.131 10.800 0.154 1.00 89.00 81 VAL A N 1
ATOM 621 C CA . VAL A 1 81 ? 1.025 11.293 -1.222 1.00 89.00 81 VAL A CA 1
ATOM 622 C C . VAL A 1 81 ? 2.213 12.177 -1.572 1.00 89.00 81 VAL A C 1
ATOM 624 O O . VAL A 1 81 ? 2.806 11.988 -2.629 1.00 89.00 81 VAL A O 1
ATOM 627 N N . ASN A 1 82 ? 2.617 13.090 -0.685 1.00 86.50 82 ASN A N 1
ATOM 628 C CA . ASN A 1 82 ? 3.760 13.961 -0.952 1.00 86.50 82 ASN A CA 1
ATOM 629 C C . ASN A 1 82 ? 5.065 13.164 -1.109 1.00 86.50 82 ASN A C 1
ATOM 631 O O . ASN A 1 82 ? 5.863 13.431 -2.010 1.00 86.50 82 ASN A O 1
ATOM 635 N N . ARG A 1 83 ? 5.271 12.150 -0.262 1.00 85.06 83 ARG A N 1
ATOM 636 C CA . ARG A 1 83 ? 6.423 11.252 -0.367 1.00 85.06 83 ARG A CA 1
ATOM 637 C C . ARG A 1 83 ? 6.393 10.451 -1.667 1.00 85.06 83 ARG A C 1
ATOM 639 O O . ARG A 1 83 ? 7.365 10.500 -2.411 1.00 85.06 83 ARG A O 1
ATOM 646 N N . ALA A 1 84 ? 5.277 9.791 -1.971 1.00 82.06 84 ALA A N 1
ATOM 647 C CA . ALA A 1 84 ? 5.117 9.005 -3.191 1.00 82.06 84 ALA A CA 1
ATOM 648 C C . ALA A 1 84 ? 5.287 9.865 -4.453 1.00 82.06 84 ALA A C 1
ATOM 650 O O . ALA A 1 84 ? 5.910 9.440 -5.420 1.00 82.06 84 ALA A O 1
ATOM 651 N N . GLN A 1 85 ? 4.784 11.100 -4.443 1.00 83.56 85 GLN A N 1
ATOM 652 C CA . GLN A 1 85 ? 4.975 12.052 -5.533 1.00 83.56 85 GLN A CA 1
ATOM 653 C C . GLN A 1 85 ? 6.444 12.464 -5.685 1.00 83.56 85 GLN A C 1
ATOM 655 O O . GLN A 1 85 ? 6.942 12.540 -6.809 1.00 83.56 85 GLN A O 1
ATOM 660 N N . THR A 1 86 ? 7.146 12.703 -4.576 1.00 82.25 86 THR A N 1
ATOM 661 C CA . THR A 1 86 ? 8.577 13.036 -4.589 1.00 82.25 86 THR A CA 1
ATOM 662 C C . THR A 1 86 ? 9.402 11.867 -5.128 1.00 82.25 86 THR A C 1
ATOM 664 O O . THR A 1 86 ? 10.218 12.058 -6.024 1.00 82.25 86 THR A O 1
ATOM 667 N N . GLU A 1 87 ? 9.148 10.650 -4.643 1.00 81.69 87 GLU A N 1
ATOM 668 C CA . GLU A 1 87 ? 9.814 9.426 -5.102 1.00 81.69 87 GLU A CA 1
ATOM 669 C C . GLU A 1 87 ? 9.546 9.172 -6.595 1.00 81.69 87 GLU A C 1
ATOM 671 O O . GLU A 1 87 ? 10.494 9.011 -7.361 1.00 81.69 87 GLU A O 1
ATOM 676 N N . ARG A 1 88 ? 8.285 9.272 -7.048 1.00 81.31 88 ARG A N 1
ATOM 677 C CA . ARG A 1 88 ? 7.926 9.183 -8.477 1.00 81.31 88 ARG A CA 1
ATOM 678 C C . ARG A 1 88 ? 8.627 10.246 -9.325 1.00 81.31 88 ARG A C 1
ATOM 680 O O . ARG A 1 88 ? 9.045 9.947 -10.438 1.00 81.31 88 ARG A O 1
ATOM 687 N N . THR A 1 89 ? 8.774 11.469 -8.817 1.00 78.00 89 THR A N 1
ATOM 688 C CA . THR A 1 89 ? 9.474 12.552 -9.531 1.00 78.00 89 THR A CA 1
ATOM 689 C C . THR A 1 89 ? 10.961 12.233 -9.688 1.00 78.00 89 THR A C 1
ATOM 691 O O . THR A 1 89 ? 11.482 12.296 -10.797 1.00 78.00 89 THR A O 1
ATOM 694 N N . ILE A 1 90 ? 11.625 11.808 -8.610 1.00 76.75 90 ILE A N 1
ATOM 695 C CA . ILE A 1 90 ? 13.039 11.402 -8.639 1.00 76.75 90 ILE A CA 1
ATOM 696 C C . ILE A 1 90 ? 13.245 10.214 -9.587 1.00 76.75 90 ILE A C 1
ATOM 698 O O . ILE A 1 90 ? 14.216 10.174 -10.347 1.00 76.75 90 ILE A O 1
ATOM 702 N N . ASP A 1 91 ? 12.339 9.240 -9.560 1.00 76.19 91 ASP A N 1
ATOM 703 C CA . ASP A 1 91 ? 12.419 8.068 -10.423 1.00 76.19 91 ASP A CA 1
ATOM 704 C C . ASP A 1 91 ? 12.215 8.424 -11.899 1.00 76.19 91 ASP A C 1
ATOM 706 O O . ASP A 1 91 ? 12.986 7.945 -12.733 1.00 76.19 91 ASP A O 1
ATOM 710 N N . LEU A 1 92 ? 11.272 9.319 -12.220 1.00 75.31 92 LEU A N 1
ATOM 711 C CA . LEU A 1 92 ? 11.099 9.874 -13.566 1.00 75.31 92 LEU A CA 1
ATOM 712 C C . LEU A 1 92 ? 12.356 10.600 -14.049 1.00 75.31 92 LEU A C 1
ATOM 714 O O . LEU A 1 92 ? 12.812 10.339 -15.160 1.00 75.31 92 LEU A O 1
ATOM 718 N N . GLU A 1 93 ? 12.936 11.482 -13.232 1.00 73.06 93 GLU A N 1
ATOM 719 C CA . GLU A 1 93 ? 14.152 12.222 -13.592 1.00 73.06 93 GLU A CA 1
ATOM 720 C C . GLU A 1 93 ? 15.317 11.275 -13.896 1.00 73.06 93 GLU A C 1
ATOM 722 O O . GLU A 1 93 ? 15.988 11.415 -14.922 1.00 73.06 93 GLU A O 1
ATOM 727 N N . ARG A 1 94 ? 15.517 10.257 -13.050 1.00 77.62 94 ARG A N 1
ATOM 728 C CA . ARG A 1 94 ? 16.536 9.218 -13.269 1.00 77.62 94 ARG A CA 1
ATOM 729 C C . ARG A 1 94 ? 16.262 8.407 -14.532 1.00 77.62 94 ARG A C 1
ATOM 731 O O . ARG A 1 94 ? 17.188 8.144 -15.294 1.00 77.62 94 ARG A O 1
ATOM 738 N N . GLY A 1 95 ? 15.007 8.028 -14.762 1.00 74.94 95 GLY A N 1
ATOM 739 C CA . GLY A 1 95 ? 14.589 7.293 -15.953 1.00 74.94 95 GLY A CA 1
ATOM 740 C C . GLY A 1 95 ? 14.821 8.078 -17.244 1.00 74.94 95 GLY A C 1
ATOM 741 O O . GLY A 1 95 ? 15.376 7.544 -18.202 1.00 74.94 95 GLY A O 1
ATOM 742 N N . ILE A 1 96 ? 14.465 9.365 -17.258 1.00 75.94 96 ILE A N 1
ATOM 743 C CA . ILE A 1 96 ? 14.695 10.266 -18.396 1.00 75.94 96 ILE A CA 1
ATOM 744 C C . ILE A 1 96 ? 16.192 10.409 -18.680 1.00 75.94 96 ILE A C 1
ATOM 746 O O . ILE A 1 96 ? 16.595 10.366 -19.844 1.00 75.94 96 ILE A O 1
ATOM 750 N N . LEU A 1 97 ? 17.020 10.556 -17.641 1.00 75.12 97 LEU A N 1
ATOM 751 C CA . LEU A 1 97 ? 18.470 10.644 -17.803 1.00 75.12 97 LEU A CA 1
ATOM 752 C C . LEU A 1 97 ? 19.036 9.364 -18.440 1.00 75.12 97 LEU A C 1
ATOM 754 O O . LEU A 1 97 ? 19.759 9.449 -19.431 1.00 75.12 97 LEU A O 1
ATOM 758 N N . ALA A 1 98 ? 18.643 8.191 -17.936 1.00 76.88 98 ALA A N 1
ATOM 759 C CA . ALA A 1 98 ? 19.090 6.903 -18.466 1.00 76.88 98 ALA A CA 1
ATOM 760 C C . ALA A 1 98 ? 18.657 6.691 -19.929 1.00 76.88 98 ALA A C 1
ATOM 762 O O . ALA A 1 98 ? 19.455 6.266 -20.768 1.00 76.88 98 ALA A O 1
ATOM 763 N N . LEU A 1 99 ? 17.410 7.041 -20.268 1.00 77.38 99 LEU A N 1
ATOM 764 C CA . LEU A 1 99 ? 16.915 6.991 -21.647 1.00 77.38 99 LEU A CA 1
ATOM 765 C C . LEU A 1 99 ? 17.695 7.934 -22.567 1.00 77.38 99 LEU A C 1
ATOM 767 O O . LEU A 1 99 ? 18.038 7.549 -23.684 1.00 77.38 99 LEU A O 1
ATOM 771 N N . ARG A 1 100 ? 18.024 9.142 -22.097 1.00 76.25 100 ARG A N 1
ATOM 772 C CA . ARG A 1 100 ? 18.822 10.107 -22.859 1.00 76.25 100 ARG A CA 1
ATOM 773 C C . ARG A 1 100 ? 20.228 9.584 -23.145 1.00 76.25 100 ARG A C 1
ATOM 775 O O . ARG A 1 100 ? 20.678 9.677 -24.281 1.00 76.25 100 ARG A O 1
ATOM 782 N N . GLU A 1 101 ? 20.895 8.992 -22.157 1.00 78.44 101 GLU A N 1
ATOM 783 C CA . GLU A 1 101 ? 22.221 8.391 -22.345 1.00 78.44 101 GLU A CA 1
ATOM 784 C C . GLU A 1 101 ? 22.205 7.270 -23.395 1.00 78.44 101 GLU A C 1
ATOM 786 O O . GLU A 1 101 ? 23.105 7.194 -24.236 1.00 78.44 101 GLU A O 1
ATOM 791 N N . MET A 1 102 ? 21.162 6.432 -23.389 1.00 78.44 102 MET A N 1
ATOM 792 C CA . MET A 1 102 ? 20.982 5.377 -24.392 1.00 78.44 102 MET A CA 1
ATOM 793 C C . MET A 1 102 ? 20.676 5.944 -25.782 1.00 78.44 102 MET A C 1
ATOM 795 O O . MET A 1 102 ? 21.254 5.487 -26.767 1.00 78.44 102 MET A O 1
ATOM 799 N N . MET A 1 103 ? 19.829 6.973 -25.879 1.00 78.44 103 MET A N 1
ATOM 800 C CA . MET A 1 103 ? 19.563 7.659 -27.148 1.00 78.44 103 MET A CA 1
ATOM 801 C C . MET A 1 103 ? 20.825 8.309 -27.725 1.00 78.44 103 MET A C 1
ATOM 803 O O . MET A 1 103 ? 21.066 8.216 -28.929 1.00 78.44 103 MET A O 1
ATOM 807 N N . ASP A 1 104 ? 21.654 8.927 -26.882 1.00 82.81 104 ASP A N 1
ATOM 808 C CA . ASP A 1 104 ? 22.924 9.520 -27.300 1.00 82.81 104 ASP A CA 1
ATOM 809 C C . ASP A 1 104 ? 23.911 8.444 -27.785 1.00 82.81 104 ASP A C 1
ATOM 811 O O . ASP A 1 104 ? 24.626 8.660 -28.768 1.00 82.81 104 ASP A O 1
ATOM 815 N N . ALA A 1 105 ? 23.941 7.273 -27.139 1.00 81.31 105 ALA A N 1
ATOM 816 C CA . ALA A 1 105 ? 24.734 6.130 -27.592 1.00 81.31 105 ALA A CA 1
ATOM 817 C C . ALA A 1 105 ? 24.267 5.617 -28.966 1.00 81.31 105 ALA A C 1
ATOM 819 O O . ALA A 1 105 ? 25.076 5.558 -29.895 1.00 81.31 105 ALA A O 1
ATOM 820 N N . MET A 1 106 ? 22.962 5.381 -29.130 1.00 84.31 106 MET A N 1
ATOM 821 C CA . MET A 1 106 ? 22.378 4.921 -30.393 1.00 84.31 106 MET A CA 1
ATOM 822 C C . MET A 1 106 ? 22.586 5.939 -31.524 1.00 84.31 106 MET A C 1
ATOM 824 O O . MET A 1 106 ? 22.893 5.568 -32.656 1.00 84.31 106 MET A O 1
ATOM 828 N N . SER A 1 107 ? 22.476 7.239 -31.231 1.00 83.19 107 SER A N 1
ATOM 829 C CA . SER A 1 107 ? 22.739 8.307 -32.202 1.00 83.19 107 SER A CA 1
ATOM 830 C C . SER A 1 107 ? 24.194 8.287 -32.684 1.00 83.19 107 SER A C 1
ATOM 832 O O . SER A 1 107 ? 24.448 8.307 -33.892 1.00 83.19 107 SER A O 1
ATOM 834 N N . ARG A 1 108 ? 25.164 8.156 -31.763 1.00 84.12 108 ARG A N 1
ATOM 835 C CA . ARG A 1 108 ? 26.586 7.996 -32.122 1.00 84.12 108 ARG A CA 1
ATOM 836 C C . ARG A 1 108 ? 26.811 6.771 -33.010 1.00 84.12 108 ARG A C 1
ATOM 838 O O . ARG A 1 108 ? 27.524 6.871 -34.006 1.00 84.12 108 ARG A O 1
ATOM 845 N N . GLN A 1 109 ? 26.167 5.650 -32.701 1.00 83.12 109 GLN A N 1
ATOM 846 C CA . GLN A 1 109 ? 26.275 4.422 -33.488 1.00 83.12 109 GLN A CA 1
ATOM 847 C C . GLN A 1 109 ? 25.656 4.565 -34.890 1.00 83.12 109 GLN A C 1
ATOM 849 O O . GLN A 1 109 ? 26.271 4.177 -35.884 1.00 83.12 109 GLN A O 1
ATOM 854 N N . GLN A 1 110 ? 24.496 5.218 -35.014 1.00 82.75 110 GLN A N 1
ATOM 855 C CA . GLN A 1 110 ? 23.901 5.526 -36.320 1.00 82.75 110 GLN A CA 1
ATOM 856 C C . GLN A 1 110 ? 24.784 6.442 -37.172 1.00 82.75 110 GLN A C 1
ATOM 858 O O . GLN A 1 110 ? 24.827 6.287 -38.395 1.00 82.75 110 GLN A O 1
ATOM 863 N N . HIS A 1 111 ? 25.498 7.384 -36.550 1.00 84.38 111 HIS A N 1
ATOM 864 C CA . HIS A 1 111 ? 26.482 8.200 -37.252 1.00 84.38 111 HIS A CA 1
ATOM 865 C C . HIS A 1 111 ? 27.610 7.346 -37.845 1.00 84.38 111 HIS A C 1
ATOM 867 O O . HIS A 1 111 ? 27.926 7.523 -39.019 1.00 84.38 111 HIS A O 1
ATOM 873 N N . VAL A 1 112 ? 28.144 6.377 -37.094 1.00 85.94 112 VAL A N 1
ATOM 874 C CA . VAL A 1 112 ? 29.172 5.443 -37.592 1.00 85.94 112 VAL A CA 1
ATOM 875 C C . VAL A 1 112 ? 28.657 4.633 -38.785 1.00 85.94 112 VAL A C 1
ATOM 877 O O . VAL A 1 112 ? 29.319 4.574 -39.820 1.00 85.94 112 VAL A O 1
ATOM 880 N N . TYR A 1 113 ? 27.445 4.074 -38.706 1.00 83.50 113 TYR A N 1
ATOM 881 C CA . TYR A 1 113 ? 26.873 3.331 -39.837 1.00 83.50 113 TYR A CA 1
ATOM 882 C C . TYR A 1 113 ? 26.632 4.199 -41.066 1.00 83.50 113 TYR A C 1
ATOM 884 O O . TYR A 1 113 ? 26.820 3.738 -42.191 1.00 83.50 113 TYR A O 1
ATOM 892 N N . ARG A 1 114 ? 26.234 5.460 -40.872 1.00 83.62 114 ARG A N 1
ATOM 893 C CA . ARG A 1 114 ? 26.057 6.401 -41.979 1.00 83.62 114 ARG A CA 1
ATOM 894 C C . ARG A 1 114 ? 27.380 6.676 -42.695 1.00 83.62 114 ARG A C 1
ATOM 896 O O . ARG A 1 114 ? 27.376 6.747 -43.921 1.00 83.62 114 ARG A O 1
ATOM 903 N N . GLU A 1 115 ? 28.482 6.806 -41.960 1.00 88.69 115 GLU A N 1
ATOM 904 C CA . GLU A 1 115 ? 29.812 6.976 -42.557 1.00 88.69 115 GLU A CA 1
ATOM 905 C C . GLU A 1 115 ? 30.265 5.714 -43.305 1.00 88.69 115 GLU A C 1
ATOM 907 O O . GLU A 1 115 ? 30.645 5.818 -44.468 1.00 88.69 115 GLU A O 1
ATOM 912 N N . HIS A 1 116 ? 30.100 4.517 -42.728 1.00 82.75 116 HIS A N 1
ATOM 913 C CA . HIS A 1 116 ? 30.407 3.263 -43.434 1.00 82.75 116 HIS A CA 1
ATOM 914 C C . HIS A 1 116 ? 29.574 3.079 -44.717 1.00 82.75 116 HIS A C 1
ATOM 916 O O . HIS A 1 116 ? 30.098 2.650 -45.744 1.00 82.75 116 HIS A O 1
ATOM 922 N N . LEU A 1 117 ? 28.283 3.436 -44.699 1.00 84.56 117 LEU A N 1
ATOM 923 C CA . LEU A 1 117 ? 27.435 3.401 -45.898 1.00 84.56 117 LEU A CA 1
ATOM 924 C C . LEU A 1 117 ? 27.906 4.389 -46.971 1.00 84.56 117 LEU A C 1
ATOM 926 O O . LEU A 1 117 ? 27.876 4.058 -48.156 1.00 84.56 117 LEU A O 1
ATOM 930 N N . ARG A 1 118 ? 28.344 5.592 -46.576 1.00 85.56 118 ARG A N 1
ATOM 931 C CA . ARG A 1 118 ? 28.917 6.575 -47.508 1.00 85.56 118 ARG A CA 1
ATOM 932 C C . ARG A 1 118 ? 30.220 6.082 -48.115 1.00 85.56 118 ARG A C 1
ATOM 934 O O . ARG A 1 118 ? 30.416 6.257 -49.314 1.00 85.56 118 ARG A O 1
ATOM 941 N N . GLU A 1 119 ? 31.079 5.458 -47.318 1.00 86.44 119 GLU A N 1
ATOM 942 C CA . GLU A 1 119 ? 32.336 4.888 -47.794 1.00 86.44 119 GLU A CA 1
ATOM 943 C C . GLU A 1 119 ? 32.087 3.772 -48.817 1.00 86.44 119 GLU A C 1
ATOM 945 O O . GLU A 1 119 ? 32.629 3.826 -49.921 1.00 86.44 119 GLU A O 1
ATOM 950 N N . LEU A 1 120 ? 31.188 2.828 -48.515 1.00 83.44 120 LEU A N 1
ATOM 951 C CA . LEU A 1 120 ? 30.781 1.775 -49.454 1.00 83.44 120 LEU A CA 1
ATOM 952 C C . LEU A 1 120 ? 30.168 2.344 -50.741 1.00 83.44 120 LEU A C 1
ATOM 954 O O . LEU A 1 120 ? 30.476 1.875 -51.837 1.00 83.44 120 LEU A O 1
ATOM 958 N N . ALA A 1 121 ? 29.322 3.373 -50.634 1.00 80.88 121 ALA A N 1
ATOM 959 C CA . ALA A 1 121 ? 28.759 4.053 -51.799 1.00 80.88 121 ALA A CA 1
ATOM 960 C C . ALA A 1 121 ? 29.840 4.769 -52.635 1.00 80.88 121 ALA A C 1
ATOM 962 O O . ALA A 1 121 ? 29.769 4.772 -53.864 1.00 80.88 121 ALA A O 1
ATOM 963 N N . GLY A 1 122 ? 30.860 5.340 -51.989 1.00 82.81 122 GLY A N 1
ATOM 964 C CA . GLY A 1 122 ? 32.018 5.934 -52.657 1.00 82.81 122 GLY A CA 1
ATOM 965 C C . GLY A 1 122 ? 32.868 4.894 -53.389 1.00 82.81 122 GLY A C 1
ATOM 966 O O . GLY A 1 122 ? 33.232 5.111 -54.543 1.00 82.81 122 GLY A O 1
ATOM 967 N N . GLN A 1 123 ? 33.120 3.745 -52.753 1.00 81.69 123 GLN A N 1
ATOM 968 C CA . GLN A 1 123 ? 33.818 2.604 -53.357 1.00 81.69 123 GLN A CA 1
ATOM 969 C C . GLN A 1 123 ? 33.058 2.050 -54.568 1.00 81.69 123 GLN A C 1
ATOM 971 O O . GLN A 1 123 ? 33.671 1.723 -55.577 1.00 81.69 123 GLN A O 1
ATOM 976 N N . LEU A 1 124 ? 31.724 1.998 -54.512 1.00 74.62 124 LEU A N 1
ATOM 977 C CA . LEU A 1 124 ? 30.892 1.649 -55.664 1.00 74.62 124 LEU A CA 1
ATOM 978 C C . LEU A 1 124 ? 31.036 2.633 -56.823 1.00 74.62 124 LEU A C 1
ATOM 980 O O . LEU A 1 124 ? 31.140 2.216 -57.973 1.00 74.62 124 LEU A O 1
ATOM 984 N N . ALA A 1 125 ? 30.996 3.934 -56.534 1.00 75.38 125 ALA A N 1
ATOM 985 C CA . ALA A 1 125 ? 31.054 4.962 -57.566 1.00 75.38 125 ALA A CA 1
ATOM 986 C C . ALA A 1 125 ? 32.388 4.926 -58.330 1.00 75.38 125 ALA A C 1
ATOM 988 O O . ALA A 1 125 ? 32.407 5.135 -59.542 1.00 75.38 125 ALA A O 1
ATOM 989 N N . THR A 1 126 ? 33.494 4.615 -57.647 1.00 78.31 126 THR A N 1
ATOM 990 C CA . THR A 1 126 ? 34.807 4.410 -58.276 1.00 78.31 126 THR A CA 1
ATOM 991 C C . THR A 1 126 ? 34.922 3.049 -58.963 1.00 78.31 126 THR A C 1
ATOM 993 O O . THR A 1 126 ? 35.473 2.966 -60.061 1.00 78.31 126 THR A O 1
ATOM 996 N N . ALA A 1 127 ? 34.359 1.996 -58.368 1.00 69.31 127 ALA A N 1
ATOM 997 C CA . ALA A 1 127 ? 34.334 0.643 -58.919 1.00 69.31 127 ALA A CA 1
ATOM 998 C C . ALA A 1 127 ? 33.458 0.507 -60.170 1.00 69.31 127 ALA A C 1
ATOM 1000 O O . ALA A 1 127 ? 33.770 -0.311 -61.018 1.00 69.31 127 ALA A O 1
ATOM 1001 N N . ALA A 1 128 ? 32.409 1.314 -60.343 1.00 61.50 128 ALA A N 1
ATOM 1002 C CA . ALA A 1 128 ? 31.577 1.312 -61.550 1.00 61.50 128 ALA A CA 1
ATOM 1003 C C . ALA A 1 128 ? 32.337 1.754 -62.823 1.00 61.50 128 ALA A C 1
ATOM 1005 O O . ALA A 1 128 ? 31.850 1.545 -63.933 1.00 61.50 128 ALA A O 1
ATOM 1006 N N . GLY A 1 129 ? 33.529 2.349 -62.675 1.00 62.84 129 GLY A N 1
ATOM 1007 C CA . GLY A 1 129 ? 34.446 2.671 -63.774 1.00 62.84 129 GLY A CA 1
ATOM 1008 C C . GLY A 1 129 ? 35.447 1.559 -64.122 1.00 62.84 129 GLY A C 1
ATOM 1009 O O . GLY A 1 129 ? 36.149 1.664 -65.126 1.00 62.84 129 GLY A O 1
ATOM 1010 N N . THR A 1 130 ? 35.525 0.495 -63.320 1.00 61.50 130 THR A N 1
ATOM 1011 C CA . THR A 1 130 ? 36.394 -0.673 -63.524 1.00 61.50 130 THR A CA 1
ATOM 1012 C C . THR A 1 130 ? 35.555 -1.957 -63.477 1.00 61.50 130 THR A C 1
ATOM 1014 O O . THR A 1 130 ? 34.433 -1.966 -62.991 1.00 61.50 130 THR A O 1
ATOM 1017 N N . ALA A 1 131 ? 36.031 -3.073 -64.029 1.00 56.56 131 ALA A N 1
ATOM 1018 C CA . ALA A 1 131 ? 35.293 -4.339 -63.964 1.00 56.56 131 ALA A CA 1
ATOM 1019 C C . ALA A 1 131 ? 35.349 -4.927 -62.537 1.00 56.56 131 ALA A C 1
ATOM 1021 O O . ALA A 1 131 ? 36.113 -5.851 -62.275 1.00 56.56 131 ALA A O 1
ATOM 1022 N N . SER A 1 132 ? 34.595 -4.353 -61.597 1.00 61.06 132 SER A N 1
ATOM 1023 C CA . SER A 1 132 ? 34.462 -4.874 -60.232 1.00 61.06 132 SER A CA 1
ATOM 1024 C C . SER A 1 132 ? 33.345 -5.913 -60.133 1.00 61.06 132 SER A C 1
ATOM 10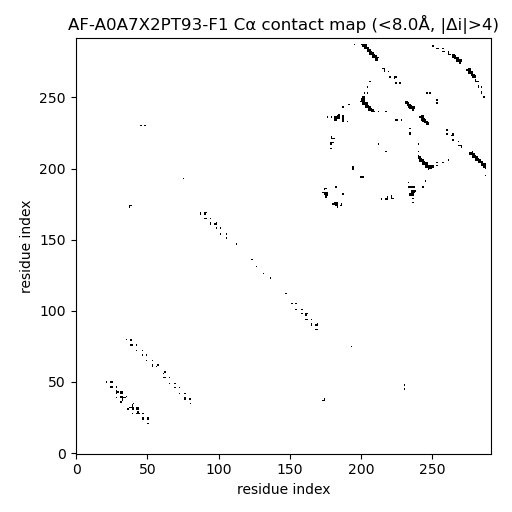26 O O . SER A 1 132 ? 32.323 -5.808 -60.811 1.00 61.06 132 SER A O 1
ATOM 1028 N N . ASP A 1 133 ? 33.549 -6.919 -59.276 1.00 70.81 133 ASP A N 1
ATOM 1029 C CA . ASP A 1 133 ? 32.650 -8.061 -59.092 1.00 70.81 133 ASP A CA 1
ATOM 1030 C C . ASP A 1 133 ? 31.423 -7.687 -58.224 1.00 70.81 133 ASP A C 1
ATOM 1032 O O . ASP A 1 133 ? 31.576 -7.415 -57.026 1.00 70.81 133 ASP A O 1
ATOM 1036 N N . PRO A 1 134 ? 30.193 -7.695 -58.774 1.00 73.00 134 PRO A N 1
ATOM 1037 C CA . PRO A 1 134 ? 28.976 -7.394 -58.020 1.00 73.00 134 PRO A CA 1
ATOM 1038 C C . PRO A 1 134 ? 28.735 -8.337 -56.826 1.00 73.00 134 PRO A C 1
ATOM 1040 O O . PRO A 1 134 ? 28.045 -7.953 -55.876 1.00 73.00 134 PRO A O 1
ATOM 1043 N N . ALA A 1 135 ? 29.331 -9.536 -56.813 1.00 77.06 135 ALA A N 1
ATOM 1044 C CA . ALA A 1 135 ? 29.234 -10.458 -55.683 1.00 77.06 135 ALA A CA 1
ATOM 1045 C C . ALA A 1 135 ? 29.966 -9.941 -54.430 1.00 77.06 135 ALA A C 1
ATOM 1047 O O . ALA A 1 135 ? 29.439 -10.067 -53.321 1.00 77.06 135 ALA A O 1
ATOM 1048 N N . GLN A 1 136 ? 31.135 -9.303 -54.584 1.00 76.25 136 GLN A N 1
ATOM 1049 C CA . GLN A 1 136 ? 31.875 -8.720 -53.454 1.00 76.25 136 GLN A CA 1
ATOM 1050 C C . GLN A 1 136 ? 31.097 -7.582 -52.793 1.00 76.25 136 GLN A C 1
ATOM 1052 O O . GLN A 1 136 ? 31.062 -7.476 -51.567 1.00 76.25 136 GLN A O 1
ATOM 1057 N N . PHE A 1 137 ? 30.416 -6.766 -53.596 1.00 73.69 137 PHE A N 1
ATOM 1058 C CA . PHE A 1 137 ? 29.604 -5.674 -53.079 1.00 73.69 137 PHE A CA 1
ATOM 1059 C C . PHE A 1 137 ? 28.364 -6.172 -52.323 1.00 73.69 137 PHE A C 1
ATOM 1061 O O . PHE A 1 137 ? 28.084 -5.719 -51.211 1.00 73.69 137 PHE A O 1
ATOM 1068 N N . SER A 1 138 ? 27.650 -7.155 -52.885 1.00 77.31 138 SER A N 1
ATOM 1069 C CA . SER A 1 138 ? 26.524 -7.790 -52.193 1.00 77.31 138 SER A CA 1
ATOM 1070 C C . SER A 1 138 ? 26.961 -8.402 -50.859 1.00 77.31 138 SER A C 1
ATOM 1072 O O . SER A 1 138 ? 26.243 -8.280 -49.867 1.00 77.31 138 SER A O 1
ATOM 1074 N N . ALA A 1 139 ? 28.141 -9.029 -50.808 1.00 81.81 139 ALA A N 1
ATOM 1075 C CA . ALA A 1 139 ? 28.691 -9.579 -49.573 1.00 81.81 139 ALA A CA 1
ATOM 1076 C C . ALA A 1 139 ? 29.012 -8.483 -48.539 1.00 81.81 139 ALA A C 1
ATOM 1078 O O . ALA A 1 139 ? 28.713 -8.652 -47.357 1.00 81.81 139 ALA A O 1
ATOM 1079 N N . ALA A 1 140 ? 29.560 -7.340 -48.968 1.00 80.75 140 ALA A N 1
ATOM 1080 C CA . ALA A 1 140 ? 29.847 -6.206 -48.089 1.00 80.75 140 ALA A CA 1
ATOM 1081 C C . ALA A 1 140 ? 28.572 -5.590 -47.479 1.00 80.75 140 ALA A C 1
ATOM 1083 O O . ALA A 1 140 ? 28.539 -5.326 -46.277 1.00 80.75 140 ALA A O 1
ATOM 1084 N N . LEU A 1 141 ? 27.501 -5.429 -48.267 1.00 80.44 141 LEU A N 1
ATOM 1085 C CA . LEU A 1 141 ? 26.204 -4.948 -47.769 1.00 80.44 141 LEU A CA 1
ATOM 1086 C C . LEU A 1 141 ? 25.559 -5.913 -46.771 1.00 80.44 141 LEU A C 1
ATOM 1088 O O . LEU A 1 141 ? 25.061 -5.474 -45.736 1.00 80.44 141 LEU A O 1
ATOM 1092 N N . VAL A 1 142 ? 25.573 -7.216 -47.066 1.00 84.44 142 VAL A N 1
ATOM 1093 C CA . VAL A 1 142 ? 25.034 -8.240 -46.157 1.00 84.44 142 VAL A CA 1
ATOM 1094 C C . VAL A 1 142 ? 25.813 -8.246 -44.843 1.00 84.44 142 VAL A C 1
ATOM 1096 O O . VAL A 1 142 ? 25.203 -8.249 -43.776 1.00 84.44 142 VAL A O 1
ATOM 1099 N N . ASN A 1 143 ? 27.145 -8.163 -44.903 1.00 85.06 143 ASN A N 1
ATOM 1100 C CA . ASN A 1 143 ? 27.978 -8.074 -43.706 1.00 85.06 143 ASN A CA 1
ATOM 1101 C C . ASN A 1 143 ? 27.686 -6.806 -42.894 1.00 85.06 143 ASN A C 1
ATOM 1103 O O . ASN A 1 143 ? 27.576 -6.890 -41.675 1.00 85.06 143 ASN A O 1
ATOM 1107 N N . LEU A 1 144 ? 27.509 -5.646 -43.535 1.00 83.50 144 LEU A N 1
ATOM 1108 C CA . LEU A 1 144 ? 27.151 -4.416 -42.827 1.00 83.50 144 LEU A CA 1
ATOM 1109 C C . LEU A 1 144 ? 25.768 -4.520 -42.171 1.00 83.50 144 LEU A C 1
ATOM 1111 O O . LEU A 1 144 ? 25.623 -4.147 -41.010 1.00 83.50 144 LEU A O 1
ATOM 1115 N N . ALA A 1 145 ? 24.769 -5.052 -42.877 1.00 79.56 145 ALA A N 1
ATOM 1116 C CA . ALA A 1 145 ? 23.422 -5.234 -42.341 1.00 79.56 145 ALA A CA 1
ATOM 1117 C C . ALA A 1 145 ? 23.401 -6.206 -41.147 1.00 79.56 145 ALA A C 1
ATOM 1119 O O . ALA A 1 145 ? 22.733 -5.944 -40.145 1.00 79.56 145 ALA A O 1
ATOM 1120 N N . GLU A 1 146 ? 24.167 -7.296 -41.215 1.00 86.50 146 GLU A N 1
ATOM 1121 C CA . GLU A 1 146 ? 24.316 -8.241 -40.105 1.00 86.50 146 GLU A CA 1
ATOM 1122 C C . GLU A 1 146 ? 25.069 -7.629 -38.917 1.00 86.50 146 GLU A C 1
ATOM 1124 O O . GLU A 1 146 ? 24.663 -7.834 -37.773 1.00 86.50 146 GLU A O 1
ATOM 1129 N N . THR A 1 147 ? 26.106 -6.822 -39.159 1.00 85.62 147 THR A N 1
ATOM 1130 C CA . THR A 1 147 ? 26.799 -6.065 -38.102 1.00 85.62 147 THR A CA 1
ATOM 1131 C C . THR A 1 147 ? 25.855 -5.067 -37.436 1.00 85.62 147 THR A C 1
ATOM 1133 O O . THR A 1 147 ? 25.706 -5.099 -36.216 1.00 85.62 147 THR A O 1
ATOM 1136 N N . MET A 1 148 ? 25.122 -4.267 -38.221 1.00 84.25 148 MET A N 1
ATOM 1137 C CA . MET A 1 148 ? 24.111 -3.338 -37.708 1.00 84.25 148 MET A CA 1
ATOM 1138 C C . MET A 1 148 ? 23.089 -4.060 -36.833 1.00 84.25 148 MET A C 1
ATOM 1140 O O . MET A 1 148 ? 22.794 -3.606 -35.731 1.00 84.25 148 MET A O 1
ATOM 1144 N N . LYS A 1 149 ? 22.570 -5.204 -37.290 1.00 81.06 149 LYS A N 1
ATOM 1145 C CA . LYS A 1 149 ? 21.589 -6.006 -36.551 1.00 81.06 149 LYS A CA 1
ATOM 1146 C C . LYS A 1 149 ? 22.156 -6.562 -35.243 1.00 81.06 149 LYS A C 1
ATOM 1148 O O . LYS A 1 149 ? 21.481 -6.494 -34.218 1.00 81.06 149 LYS A O 1
ATOM 1153 N N . ARG A 1 150 ? 23.378 -7.107 -35.262 1.00 85.31 150 ARG A N 1
ATOM 1154 C CA . ARG A 1 150 ? 24.043 -7.656 -34.065 1.00 85.31 150 ARG A CA 1
ATOM 1155 C C . ARG A 1 150 ? 24.326 -6.592 -33.015 1.00 85.31 150 ARG A C 1
ATOM 1157 O O . ARG A 1 150 ? 24.246 -6.892 -31.830 1.00 85.31 150 ARG A O 1
ATOM 1164 N N . GLU A 1 151 ? 24.639 -5.380 -33.446 1.00 82.44 151 GLU A N 1
ATOM 1165 C CA . GLU A 1 151 ? 25.012 -4.285 -32.555 1.00 82.44 151 GLU A CA 1
ATOM 1166 C C . GLU A 1 151 ? 23.801 -3.465 -32.071 1.00 82.44 151 GLU A C 1
ATOM 1168 O O . GLU A 1 151 ? 23.807 -3.020 -30.930 1.00 82.44 151 GLU A O 1
ATOM 1173 N N . THR A 1 152 ? 22.727 -3.309 -32.860 1.00 82.44 152 THR A N 1
ATOM 1174 C CA . THR A 1 152 ? 21.513 -2.563 -32.433 1.00 82.44 152 THR A CA 1
ATOM 1175 C C . THR A 1 152 ? 20.521 -3.390 -31.613 1.00 82.44 152 THR A C 1
ATOM 1177 O O . THR A 1 152 ? 19.871 -2.857 -30.714 1.00 82.44 152 THR A O 1
ATOM 1180 N N . ALA A 1 153 ? 20.401 -4.699 -31.866 1.00 82.31 153 ALA A N 1
ATOM 1181 C CA . ALA A 1 153 ? 19.508 -5.575 -31.102 1.00 82.31 153 ALA A CA 1
ATOM 1182 C C . ALA A 1 153 ? 19.750 -5.562 -29.571 1.00 82.31 153 ALA A C 1
ATOM 1184 O O . ALA A 1 153 ? 18.769 -5.461 -28.823 1.00 82.31 153 ALA A O 1
ATOM 1185 N N . PRO A 1 154 ? 20.996 -5.643 -29.056 1.00 84.50 154 PRO A N 1
ATOM 1186 C CA . PRO A 1 154 ? 21.235 -5.598 -27.615 1.00 84.50 154 PRO A CA 1
ATOM 1187 C C . PRO A 1 154 ? 20.925 -4.226 -27.004 1.00 84.50 154 PRO A C 1
ATOM 1189 O O . PRO A 1 154 ? 20.455 -4.179 -25.866 1.00 84.50 154 PRO A O 1
ATOM 1192 N N . GLU A 1 155 ? 21.136 -3.132 -27.742 1.00 81.62 155 GLU A N 1
ATOM 1193 C CA . GLU A 1 155 ? 20.814 -1.777 -27.279 1.00 81.62 155 GLU A CA 1
ATOM 1194 C C . GLU A 1 155 ? 19.304 -1.566 -27.148 1.00 81.62 155 GLU A C 1
ATOM 1196 O O . GLU A 1 155 ? 18.842 -1.118 -26.099 1.00 81.62 155 GLU A O 1
ATOM 1201 N N . LEU A 1 156 ? 18.519 -1.982 -28.149 1.00 80.12 156 LEU A N 1
ATOM 1202 C CA . LEU A 1 156 ? 17.053 -1.935 -28.084 1.00 80.12 156 LEU A CA 1
ATOM 1203 C C . LEU A 1 156 ? 16.514 -2.788 -26.931 1.00 80.12 156 LEU A C 1
ATOM 1205 O O . LEU A 1 156 ? 15.712 -2.321 -26.128 1.00 80.12 156 LEU A O 1
ATOM 1209 N N . THR A 1 157 ? 17.043 -4.004 -26.769 1.00 85.44 157 THR A N 1
ATOM 1210 C CA . THR A 1 157 ? 16.663 -4.889 -25.654 1.00 85.44 157 THR A CA 1
ATOM 1211 C C . THR A 1 157 ? 17.003 -4.270 -24.292 1.00 85.44 157 THR A C 1
ATOM 1213 O O . THR A 1 157 ? 16.336 -4.542 -23.290 1.00 85.44 157 THR A O 1
ATOM 1216 N N . ARG A 1 158 ? 18.074 -3.471 -24.215 1.00 83.75 158 ARG A N 1
ATOM 1217 C CA . ARG A 1 158 ? 18.443 -2.739 -23.001 1.00 83.75 158 ARG A CA 1
ATOM 1218 C C . ARG A 1 158 ? 17.476 -1.583 -22.742 1.00 83.75 158 ARG A C 1
ATOM 1220 O O . ARG A 1 158 ? 17.027 -1.456 -21.608 1.00 83.75 158 ARG A O 1
ATOM 1227 N N . MET A 1 159 ? 17.119 -0.807 -23.766 1.00 81.31 159 MET A N 1
ATOM 1228 C CA . MET A 1 159 ? 16.120 0.262 -23.654 1.00 81.31 159 MET A CA 1
ATOM 1229 C C . MET A 1 159 ? 14.764 -0.273 -23.181 1.00 81.31 159 MET A C 1
ATOM 1231 O O . MET A 1 159 ? 14.188 0.296 -22.257 1.00 81.31 159 MET A O 1
ATOM 1235 N N . ASP A 1 160 ? 14.296 -1.393 -23.740 1.00 79.38 160 ASP A N 1
ATOM 1236 C CA . ASP A 1 160 ? 13.034 -2.027 -23.334 1.00 79.38 160 ASP A CA 1
ATOM 1237 C C . ASP A 1 160 ? 13.057 -2.460 -21.861 1.00 79.38 160 ASP A C 1
ATOM 1239 O O . ASP A 1 160 ? 12.095 -2.244 -21.123 1.00 79.38 160 ASP A O 1
ATOM 1243 N N . ARG A 1 161 ? 14.178 -3.033 -21.402 1.00 86.00 161 ARG A N 1
ATOM 1244 C CA . ARG A 1 161 ? 14.356 -3.420 -19.994 1.00 86.00 161 ARG A CA 1
ATOM 1245 C C . ARG A 1 161 ? 14.369 -2.221 -19.054 1.00 86.00 161 ARG A C 1
ATOM 1247 O O . ARG A 1 161 ? 13.739 -2.278 -18.002 1.00 86.00 161 ARG A O 1
ATOM 1254 N N . GLU A 1 162 ? 15.060 -1.149 -19.422 1.00 80.75 162 GLU A N 1
ATOM 1255 C CA . GLU A 1 162 ? 15.125 0.061 -18.601 1.00 80.75 162 GLU A CA 1
ATOM 1256 C C . GLU A 1 162 ? 13.754 0.749 -18.523 1.00 80.75 162 GLU A C 1
ATOM 1258 O O . GLU A 1 162 ? 13.331 1.173 -17.450 1.00 80.75 162 GLU A O 1
ATOM 1263 N N . ALA A 1 163 ? 13.019 0.795 -19.640 1.00 73.62 163 ALA A N 1
ATOM 1264 C CA . ALA A 1 163 ? 11.659 1.319 -19.690 1.00 73.62 163 ALA A CA 1
ATOM 1265 C C . ALA A 1 163 ? 10.694 0.488 -18.827 1.00 73.62 163 ALA A C 1
ATOM 1267 O O . ALA A 1 163 ? 9.897 1.053 -18.076 1.00 73.62 163 ALA A O 1
ATOM 1268 N N . ALA A 1 164 ? 10.798 -0.845 -18.877 1.00 78.12 164 ALA A N 1
ATOM 1269 C CA . ALA A 1 164 ? 10.021 -1.735 -18.019 1.00 78.12 164 ALA A CA 1
ATOM 1270 C C . ALA A 1 164 ? 10.358 -1.534 -16.530 1.00 78.12 164 ALA A C 1
ATOM 1272 O O . ALA A 1 164 ? 9.453 -1.391 -15.710 1.00 78.12 164 ALA A O 1
ATOM 1273 N N . SER A 1 165 ? 11.647 -1.444 -16.187 1.00 77.94 165 SER A N 1
ATOM 1274 C CA . SER A 1 165 ? 12.098 -1.205 -14.811 1.00 77.94 165 SER A CA 1
ATOM 1275 C C . SER A 1 165 ? 11.646 0.156 -14.277 1.00 77.94 165 SER A C 1
ATOM 1277 O O . SER A 1 165 ? 11.200 0.259 -13.134 1.00 77.94 165 SER A O 1
ATOM 1279 N N . LEU A 1 166 ? 11.703 1.206 -15.101 1.00 73.94 166 LEU A N 1
ATOM 1280 C CA . LEU A 1 166 ? 11.169 2.518 -14.749 1.00 73.94 166 LEU A CA 1
ATOM 1281 C C . LEU A 1 166 ? 9.661 2.446 -14.494 1.00 73.94 166 LEU A C 1
ATOM 1283 O O . LEU A 1 166 ? 9.190 2.973 -13.490 1.00 73.94 166 LEU A O 1
ATOM 1287 N N . SER A 1 167 ? 8.911 1.767 -15.363 1.00 69.62 167 SER A N 1
ATOM 1288 C CA . SER A 1 167 ? 7.468 1.594 -15.184 1.00 69.62 167 SER A CA 1
ATOM 1289 C C . SER A 1 167 ? 7.131 0.876 -13.872 1.00 69.62 167 SER A C 1
ATOM 1291 O O . SER A 1 167 ? 6.181 1.261 -13.196 1.00 69.62 167 SER A O 1
ATOM 1293 N N . GLU A 1 168 ? 7.910 -0.138 -13.494 1.00 72.00 168 GLU A N 1
ATOM 1294 C CA . GLU A 1 168 ? 7.737 -0.873 -12.237 1.00 72.00 168 GLU A CA 1
ATOM 1295 C C . GLU A 1 168 ? 8.048 0.002 -11.012 1.00 72.00 168 GLU A C 1
ATOM 1297 O O . GLU A 1 168 ? 7.269 0.050 -10.061 1.00 72.00 168 GLU A O 1
ATOM 1302 N N . ARG A 1 169 ? 9.137 0.776 -11.058 1.00 69.06 169 ARG A N 1
ATOM 1303 C CA . ARG A 1 169 ? 9.499 1.724 -9.990 1.00 69.06 169 ARG A CA 1
ATOM 1304 C C . ARG A 1 169 ? 8.440 2.805 -9.786 1.00 69.06 169 ARG A C 1
ATOM 1306 O O . ARG A 1 169 ? 8.108 3.128 -8.650 1.00 69.06 169 ARG A O 1
ATOM 1313 N N . LEU A 1 170 ? 7.860 3.315 -10.873 1.00 67.06 170 LEU A N 1
ATOM 1314 C CA . LEU A 1 170 ? 6.796 4.321 -10.814 1.00 67.06 170 LEU A CA 1
ATOM 1315 C C . LEU A 1 170 ? 5.482 3.775 -10.250 1.00 67.06 170 LEU A C 1
ATOM 1317 O O . LEU A 1 170 ? 4.753 4.523 -9.591 1.00 67.06 170 LEU A O 1
ATOM 1321 N N . ALA A 1 171 ? 5.184 2.494 -10.477 1.00 64.69 171 ALA A N 1
ATOM 1322 C CA . ALA A 1 171 ? 4.049 1.828 -9.845 1.00 64.69 171 ALA A CA 1
ATOM 1323 C C . ALA A 1 171 ? 4.242 1.723 -8.319 1.00 64.69 171 ALA A C 1
ATOM 1325 O O . ALA A 1 171 ? 3.291 1.911 -7.566 1.00 64.69 171 ALA A O 1
ATOM 1326 N N . GLY A 1 172 ? 5.486 1.550 -7.858 1.00 58.47 172 GLY A N 1
ATOM 1327 C CA . GLY A 1 172 ? 5.822 1.390 -6.444 1.00 58.47 172 GLY A CA 1
ATOM 1328 C C . GLY A 1 172 ? 5.452 -0.002 -5.908 1.00 58.47 172 GLY A C 1
ATOM 1329 O O . GLY A 1 172 ? 4.707 -0.749 -6.547 1.00 58.47 172 GLY A O 1
ATOM 1330 N N . PRO A 1 173 ? 5.982 -0.409 -4.740 1.00 62.72 173 PRO A N 1
ATOM 1331 C CA . PRO A 1 173 ? 5.635 -1.695 -4.152 1.00 62.72 173 PRO A CA 1
ATOM 1332 C C . PRO A 1 173 ? 4.167 -1.686 -3.690 1.00 62.72 173 PRO A C 1
ATOM 1334 O O . PRO A 1 173 ? 3.740 -0.731 -3.034 1.00 62.72 173 PRO A O 1
ATOM 1337 N N . PRO A 1 174 ? 3.386 -2.748 -3.963 1.00 66.12 174 PRO A N 1
ATOM 1338 C CA . PRO A 1 174 ? 1.999 -2.819 -3.522 1.00 66.12 174 PRO A CA 1
ATOM 1339 C C . PRO A 1 174 ? 1.953 -2.775 -1.996 1.00 66.12 174 PRO A C 1
ATOM 1341 O O . PRO A 1 174 ? 2.526 -3.643 -1.347 1.00 66.12 174 PRO A O 1
ATOM 1344 N N . SER A 1 175 ? 1.249 -1.804 -1.407 1.00 77.62 175 SER A N 1
ATOM 1345 C CA . SER A 1 175 ? 1.155 -1.631 0.056 1.00 77.62 175 SER A CA 1
ATOM 1346 C C . SER A 1 175 ? 0.480 -2.800 0.785 1.00 77.62 175 SER A C 1
ATOM 1348 O O . SER A 1 175 ? 0.448 -2.823 2.014 1.00 77.62 175 SER A O 1
ATOM 1350 N N . ILE A 1 176 ? -0.071 -3.761 0.040 1.00 82.25 176 ILE A N 1
ATOM 1351 C CA . ILE A 1 176 ? -0.817 -4.918 0.527 1.00 82.25 176 ILE A CA 1
ATOM 1352 C C . ILE A 1 176 ? -0.086 -6.203 0.120 1.00 82.25 176 ILE A C 1
ATOM 1354 O O . ILE A 1 176 ? 0.314 -6.364 -1.032 1.00 82.25 176 ILE A O 1
ATOM 1358 N N . ASP A 1 177 ? 0.066 -7.131 1.061 1.00 87.88 177 ASP A N 1
ATOM 1359 C CA . ASP A 1 177 ? 0.559 -8.480 0.806 1.00 87.88 177 ASP A CA 1
ATOM 1360 C C . ASP A 1 177 ? -0.484 -9.289 0.008 1.00 87.88 177 ASP A C 1
ATOM 1362 O O . ASP A 1 177 ? -1.624 -9.435 0.461 1.00 87.88 177 ASP A O 1
ATOM 1366 N N . PRO A 1 178 ? -0.121 -9.855 -1.158 1.00 81.81 178 PRO A N 1
ATOM 1367 C CA . PRO A 1 178 ? -1.079 -10.478 -2.073 1.00 81.81 178 PRO A CA 1
ATOM 1368 C C . PRO A 1 178 ? -1.690 -11.774 -1.532 1.00 81.81 178 PRO A C 1
ATOM 1370 O O . PRO A 1 178 ? -2.764 -12.173 -1.975 1.00 81.81 178 PRO A O 1
ATOM 1373 N N . VAL A 1 179 ? -1.025 -12.441 -0.584 1.00 89.19 179 VAL A N 1
ATOM 1374 C CA . VAL A 1 179 ? -1.530 -13.689 0.002 1.00 89.19 179 VAL A CA 1
ATOM 1375 C C . VAL A 1 179 ? -2.566 -13.388 1.074 1.00 89.19 179 VAL A C 1
ATOM 1377 O O . VAL A 1 179 ? -3.637 -13.982 1.067 1.00 89.19 179 VAL A O 1
ATOM 1380 N N . THR A 1 180 ? -2.250 -12.483 1.997 1.00 91.56 180 THR A N 1
ATOM 1381 C CA . THR A 1 180 ? -3.035 -12.235 3.214 1.00 91.56 180 THR A CA 1
ATOM 1382 C C . THR A 1 180 ? -4.012 -11.069 3.093 1.00 91.56 180 THR A C 1
ATOM 1384 O O . THR A 1 180 ? -4.936 -10.976 3.898 1.00 91.56 180 THR A O 1
ATOM 1387 N N . GLY A 1 181 ? -3.825 -10.169 2.122 1.00 86.12 181 GLY A N 1
ATOM 1388 C CA . GLY A 1 181 ? -4.622 -8.947 1.984 1.00 86.12 181 GLY A CA 1
ATOM 1389 C C . GLY A 1 181 ? -4.359 -7.900 3.075 1.00 86.12 181 GLY A C 1
ATOM 1390 O O . GLY A 1 181 ? -5.074 -6.901 3.150 1.00 86.12 181 GLY A O 1
ATOM 1391 N N . LEU A 1 182 ? -3.350 -8.114 3.925 1.00 90.31 182 LEU A N 1
ATOM 1392 C CA . LEU A 1 182 ? -2.921 -7.173 4.961 1.00 90.31 182 LEU A CA 1
ATOM 1393 C C . LEU A 1 182 ? -1.879 -6.200 4.425 1.00 90.31 182 LEU A C 1
ATOM 1395 O O . LEU A 1 182 ? -1.286 -6.450 3.380 1.00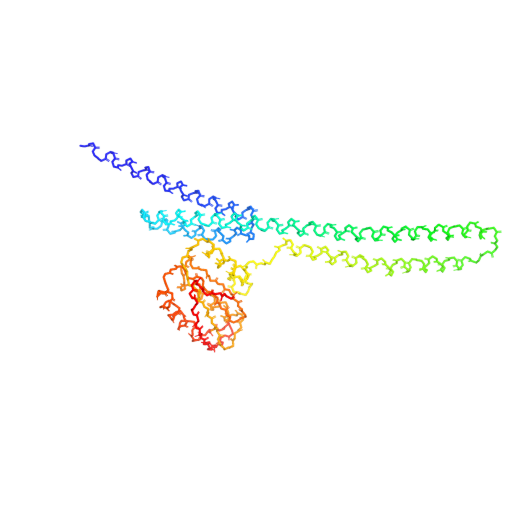 90.31 182 LEU A O 1
ATOM 1399 N N . ILE A 1 183 ? -1.595 -5.123 5.162 1.00 90.44 183 ILE A N 1
ATOM 1400 C CA . ILE A 1 183 ? -0.462 -4.265 4.798 1.00 90.44 183 ILE A CA 1
ATOM 1401 C C . ILE A 1 183 ? 0.844 -5.067 4.838 1.00 90.44 183 ILE A C 1
ATOM 1403 O O . ILE A 1 183 ? 1.030 -5.926 5.706 1.00 90.44 183 ILE A O 1
ATOM 1407 N N . ASN A 1 184 ? 1.725 -4.817 3.877 1.00 91.12 184 ASN A N 1
ATOM 1408 C CA . ASN A 1 184 ? 3.027 -5.475 3.825 1.00 91.12 184 ASN A CA 1
ATOM 1409 C C . ASN A 1 184 ? 3.990 -4.890 4.883 1.00 91.12 184 ASN A C 1
ATOM 1411 O O . ASN A 1 184 ? 3.683 -3.889 5.533 1.00 91.12 184 ASN A O 1
ATOM 1415 N N . ALA A 1 185 ? 5.163 -5.504 5.047 1.00 90.44 185 ALA A N 1
ATOM 1416 C CA . ALA A 1 185 ? 6.155 -5.076 6.035 1.00 90.44 185 ALA A CA 1
ATOM 1417 C C . ALA A 1 185 ? 6.617 -3.623 5.831 1.00 90.44 185 ALA A C 1
ATOM 1419 O O . ALA A 1 185 ? 6.715 -2.873 6.795 1.00 90.44 185 ALA A O 1
ATOM 1420 N N . VAL A 1 186 ? 6.811 -3.207 4.575 1.00 85.38 186 VAL A N 1
ATOM 1421 C CA . VAL A 1 186 ? 7.265 -1.852 4.220 1.00 85.38 186 VAL A CA 1
ATOM 1422 C C . VAL A 1 186 ? 6.245 -0.793 4.652 1.00 85.38 186 VAL A C 1
ATOM 1424 O O . VAL A 1 186 ? 6.595 0.199 5.290 1.00 85.38 186 VAL A O 1
ATOM 1427 N N . GLU A 1 187 ? 4.963 -1.006 4.349 1.00 84.56 187 GLU A N 1
ATOM 1428 C CA . GLU A 1 187 ? 3.886 -0.113 4.781 1.00 84.56 187 GLU A CA 1
ATOM 1429 C C . GLU A 1 187 ? 3.684 -0.183 6.299 1.00 84.56 187 GLU A C 1
ATOM 1431 O O . GLU A 1 187 ? 3.384 0.830 6.927 1.00 84.56 187 GLU A O 1
ATOM 1436 N N . PHE A 1 188 ? 3.889 -1.346 6.921 1.00 90.31 188 PHE A N 1
ATOM 1437 C CA . PHE A 1 188 ? 3.808 -1.482 8.372 1.00 90.31 188 PHE A CA 1
ATOM 1438 C C . PHE A 1 188 ? 4.904 -0.679 9.092 1.00 90.31 188 PHE A C 1
ATOM 1440 O O . PHE A 1 188 ? 4.590 0.096 9.994 1.00 90.31 188 PHE A O 1
ATOM 1447 N N . GLU A 1 189 ? 6.168 -0.804 8.677 1.00 89.81 189 GLU A N 1
ATOM 1448 C CA . GLU A 1 189 ? 7.293 -0.005 9.194 1.00 89.81 189 GLU A CA 1
ATOM 1449 C C . GLU A 1 189 ? 7.012 1.494 9.070 1.00 89.81 189 GLU A C 1
ATOM 1451 O O . GLU A 1 189 ? 7.212 2.262 10.016 1.00 89.81 189 GLU A O 1
ATOM 1456 N N . ARG A 1 190 ? 6.456 1.913 7.928 1.00 82.25 190 ARG A N 1
ATOM 1457 C CA . ARG A 1 190 ? 6.049 3.302 7.706 1.00 82.25 190 ARG A CA 1
ATOM 1458 C C . ARG A 1 190 ? 4.998 3.767 8.720 1.00 82.25 190 ARG A C 1
ATOM 1460 O O . ARG A 1 190 ? 5.100 4.883 9.231 1.00 82.25 190 ARG A O 1
ATOM 1467 N N . GLN A 1 191 ? 3.999 2.935 9.022 1.00 84.56 191 GLN A N 1
ATOM 1468 C CA . GLN A 1 191 ? 2.969 3.245 10.023 1.00 84.56 191 GLN A CA 1
ATOM 1469 C C . GLN A 1 191 ? 3.573 3.372 11.429 1.00 84.56 191 GLN A C 1
ATOM 1471 O O . GLN A 1 191 ? 3.204 4.287 12.165 1.00 84.56 191 GLN A O 1
ATOM 1476 N N . VAL A 1 192 ? 4.535 2.516 11.791 1.00 87.88 192 VAL A N 1
ATOM 1477 C CA . VAL A 1 192 ? 5.256 2.624 13.072 1.00 87.88 192 VAL A CA 1
ATOM 1478 C C . VAL A 1 192 ? 5.990 3.960 13.173 1.00 87.88 192 VAL A C 1
ATOM 1480 O O . VAL A 1 192 ? 5.802 4.687 14.151 1.00 87.88 192 VAL A O 1
ATOM 1483 N N . ALA A 1 193 ? 6.749 4.331 12.139 1.00 82.38 193 ALA A N 1
ATOM 1484 C CA . ALA A 1 193 ? 7.465 5.604 12.102 1.00 82.38 193 ALA A CA 1
ATOM 1485 C C . ALA A 1 193 ? 6.512 6.809 12.225 1.00 82.38 193 ALA A C 1
ATOM 1487 O O . ALA A 1 193 ? 6.801 7.769 12.941 1.00 82.38 193 ALA A O 1
ATOM 1488 N N . ALA A 1 194 ? 5.337 6.754 11.588 1.00 77.56 194 ALA A N 1
ATOM 1489 C CA . ALA A 1 194 ? 4.325 7.802 11.706 1.00 77.56 194 ALA A CA 1
ATOM 1490 C C . ALA A 1 194 ? 3.785 7.941 13.143 1.00 77.56 194 ALA A C 1
ATOM 1492 O O . ALA A 1 194 ? 3.595 9.058 13.626 1.00 77.56 194 ALA A O 1
ATOM 1493 N N . TYR A 1 195 ? 3.565 6.832 13.854 1.00 81.56 195 TYR A N 1
ATOM 1494 C CA . TYR A 1 195 ? 3.134 6.867 15.256 1.00 81.56 195 TYR A CA 1
ATOM 1495 C C . TYR A 1 195 ? 4.216 7.430 16.186 1.00 81.56 195 TYR A C 1
ATOM 1497 O O . TYR A 1 195 ? 3.891 8.214 17.082 1.00 81.56 195 TYR A O 1
ATOM 1505 N N . GLN A 1 196 ? 5.487 7.086 15.946 1.00 82.50 196 GLN A N 1
ATOM 1506 C CA . GLN A 1 196 ? 6.631 7.637 16.681 1.00 82.50 196 GLN A CA 1
ATOM 1507 C C . GLN A 1 196 ? 6.740 9.156 16.492 1.00 82.50 196 GLN A C 1
ATOM 1509 O O . GLN A 1 196 ? 6.823 9.891 17.475 1.00 82.50 196 GLN A O 1
ATOM 1514 N N . LEU A 1 197 ? 6.662 9.639 15.247 1.00 72.62 197 LEU A N 1
ATOM 1515 C CA . LEU A 1 197 ? 6.729 11.072 14.929 1.00 72.62 197 LEU A CA 1
ATOM 1516 C C . LEU A 1 197 ? 5.578 11.872 15.551 1.00 72.62 197 LEU A C 1
ATOM 1518 O O . LEU A 1 197 ? 5.775 13.001 15.991 1.00 72.62 197 LEU A O 1
ATOM 1522 N N . ASN A 1 198 ? 4.384 11.284 15.618 1.00 74.38 198 ASN A N 1
ATOM 1523 C CA . ASN A 1 198 ? 3.210 11.922 16.212 1.00 74.38 198 ASN A CA 1
ATOM 1524 C C . ASN A 1 198 ? 3.172 11.826 17.750 1.00 74.38 198 ASN A C 1
ATOM 1526 O O . ASN A 1 198 ? 2.188 12.256 18.353 1.00 74.38 198 ASN A O 1
ATOM 1530 N N . GLY A 1 199 ? 4.187 11.233 18.394 1.00 72.88 199 GLY A N 1
ATOM 1531 C CA . GLY A 1 199 ? 4.240 11.066 19.851 1.00 72.88 199 GLY A CA 1
ATOM 1532 C C . GLY A 1 199 ? 3.079 10.241 20.415 1.00 72.88 199 GLY A C 1
ATOM 1533 O O . GLY A 1 199 ? 2.683 10.420 21.565 1.00 72.88 199 GLY A O 1
ATOM 1534 N N . THR A 1 200 ? 2.479 9.375 19.596 1.00 76.00 200 THR A N 1
ATOM 1535 C CA . THR A 1 200 ? 1.334 8.562 20.012 1.00 76.00 200 THR A CA 1
ATOM 1536 C C . THR A 1 200 ? 1.834 7.372 20.823 1.00 76.00 200 THR A C 1
ATOM 1538 O O . THR A 1 200 ? 2.789 6.714 20.429 1.00 76.00 200 THR A O 1
ATOM 1541 N N . THR A 1 201 ? 1.196 7.056 21.950 1.00 82.31 201 THR A N 1
ATOM 1542 C CA . THR A 1 201 ? 1.519 5.839 22.707 1.00 82.31 201 THR A CA 1
ATOM 1543 C C . THR A 1 201 ? 1.018 4.608 21.953 1.00 82.31 201 THR A C 1
ATOM 1545 O O . THR A 1 201 ? -0.175 4.498 21.662 1.00 82.31 201 THR A O 1
ATOM 1548 N N . PHE A 1 202 ? 1.921 3.678 21.648 1.00 88.50 202 PHE A N 1
ATOM 1549 C CA . PHE A 1 202 ? 1.591 2.403 21.016 1.00 88.50 202 PHE A CA 1
ATOM 1550 C C . PHE A 1 202 ? 2.431 1.257 21.593 1.00 88.50 202 PHE A C 1
ATOM 1552 O O . PHE A 1 202 ? 3.363 1.461 22.369 1.00 88.50 202 PHE A O 1
ATOM 1559 N N . SER A 1 203 ? 2.097 0.027 21.233 1.00 92.19 203 SER A N 1
ATOM 1560 C CA . SER A 1 203 ? 2.928 -1.154 21.480 1.00 92.19 203 SER A CA 1
ATOM 1561 C C . SER A 1 203 ? 2.950 -2.002 20.223 1.00 92.19 203 SER A C 1
ATOM 1563 O O . SER A 1 203 ? 1.959 -2.055 19.496 1.00 92.19 203 SER A O 1
ATOM 1565 N N . LEU A 1 204 ? 4.078 -2.638 19.941 1.00 93.75 204 LEU A N 1
ATOM 1566 C CA . LEU A 1 204 ? 4.232 -3.463 18.756 1.00 93.75 204 LEU A CA 1
ATOM 1567 C C . LEU A 1 204 ? 4.187 -4.934 19.157 1.00 93.75 204 LEU A C 1
ATOM 1569 O O . LEU A 1 204 ? 4.952 -5.378 20.006 1.00 93.75 204 LEU A O 1
ATOM 1573 N N . LEU A 1 205 ? 3.254 -5.677 18.572 1.00 95.50 205 LEU A N 1
ATOM 1574 C CA . LEU A 1 205 ? 3.011 -7.084 18.874 1.00 95.50 205 LEU A CA 1
ATOM 1575 C C . LEU A 1 205 ? 3.431 -7.906 17.660 1.00 95.50 205 LEU A C 1
ATOM 1577 O O . LEU A 1 205 ? 2.874 -7.737 16.578 1.00 95.50 205 LEU A O 1
ATOM 1581 N N . LEU A 1 206 ? 4.413 -8.782 17.826 1.00 95.94 206 LEU A N 1
ATOM 1582 C CA . LEU A 1 206 ? 4.910 -9.669 16.780 1.00 95.94 206 LEU A CA 1
ATOM 1583 C C . LEU A 1 206 ? 4.410 -11.078 17.041 1.00 95.94 206 LEU A C 1
ATOM 1585 O O . LEU A 1 206 ? 4.820 -11.708 18.010 1.00 95.94 206 LEU A O 1
ATOM 1589 N N . PHE A 1 207 ? 3.550 -11.570 16.158 1.00 96.25 207 PHE A N 1
ATOM 1590 C CA . PHE A 1 207 ? 3.028 -12.927 16.183 1.00 96.25 207 PHE A CA 1
ATOM 1591 C C . PHE A 1 207 ? 3.823 -13.794 15.217 1.00 96.25 207 PHE A C 1
ATOM 1593 O O . PHE A 1 207 ? 3.818 -13.538 14.013 1.00 96.25 207 PHE A O 1
ATOM 1600 N N . ARG A 1 208 ? 4.471 -14.841 15.721 1.00 96.50 208 ARG A N 1
ATOM 1601 C CA . ARG A 1 208 ? 5.157 -15.843 14.907 1.00 96.50 208 ARG A CA 1
ATOM 1602 C C . ARG A 1 208 ? 4.335 -17.118 14.882 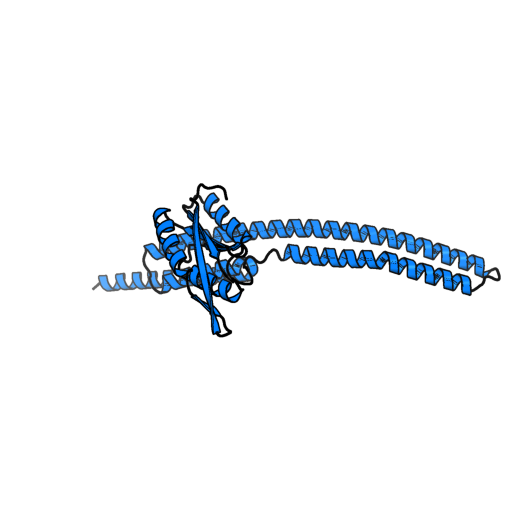1.00 96.50 208 ARG A C 1
ATOM 1604 O O . ARG A 1 208 ? 4.022 -17.672 15.929 1.00 96.50 208 ARG A O 1
ATOM 1611 N N . LEU A 1 209 ? 4.016 -17.591 13.683 1.00 94.94 209 LEU A N 1
ATOM 1612 C CA . LEU A 1 209 ? 3.333 -18.865 13.497 1.00 94.94 209 LEU A CA 1
ATOM 1613 C C . LEU A 1 209 ? 4.333 -19.993 13.228 1.00 94.94 209 LEU A C 1
ATOM 1615 O O . LEU A 1 209 ? 5.326 -19.805 12.512 1.00 94.94 209 LEU A O 1
ATOM 1619 N N . GLY A 1 210 ? 4.040 -21.172 13.772 1.00 92.75 210 GLY A N 1
ATOM 1620 C CA . GLY A 1 210 ? 4.761 -22.421 13.536 1.00 92.75 210 GLY A CA 1
ATOM 1621 C C . GLY A 1 210 ? 3.859 -23.509 12.947 1.00 92.75 210 GLY A C 1
ATOM 1622 O O . GLY A 1 210 ? 2.648 -23.504 13.152 1.00 92.75 210 GLY A O 1
ATOM 1623 N N . GLY A 1 211 ? 4.451 -24.448 12.203 1.00 91.00 211 GLY A N 1
ATOM 1624 C CA . GLY A 1 211 ? 3.741 -25.562 11.559 1.00 91.00 211 GLY A CA 1
ATOM 1625 C C . GLY A 1 211 ? 3.708 -25.478 10.023 1.00 91.00 211 GLY A C 1
ATOM 1626 O O . GLY A 1 211 ? 4.489 -24.735 9.421 1.00 91.00 211 GLY A O 1
ATOM 1627 N N . PRO A 1 212 ? 2.844 -26.265 9.355 1.00 89.81 212 PRO A N 1
ATOM 1628 C CA . PRO A 1 212 ? 2.711 -26.270 7.897 1.00 89.81 212 PRO A CA 1
ATOM 1629 C C . PRO A 1 212 ? 1.917 -25.044 7.408 1.00 89.81 212 PRO A C 1
ATOM 1631 O O . PRO A 1 212 ? 0.694 -25.055 7.277 1.00 89.81 212 PRO A O 1
ATOM 1634 N N . LEU A 1 213 ? 2.643 -23.960 7.139 1.00 90.00 213 LEU A N 1
ATOM 1635 C CA . LEU A 1 213 ? 2.089 -22.656 6.766 1.00 90.00 213 LEU A CA 1
ATOM 1636 C C . LEU A 1 213 ? 1.954 -22.507 5.245 1.00 90.00 213 LEU A C 1
ATOM 1638 O O . LEU A 1 213 ? 2.830 -21.949 4.582 1.00 90.00 213 LEU A O 1
ATOM 1642 N N . GLY A 1 214 ? 0.852 -23.017 4.695 1.00 90.88 214 GLY A N 1
ATOM 1643 C CA . GLY A 1 214 ? 0.432 -22.741 3.316 1.00 90.88 214 GLY A CA 1
ATOM 1644 C C . GLY A 1 214 ? -0.372 -21.441 3.189 1.00 90.88 214 GLY A C 1
ATOM 1645 O O . GLY A 1 214 ? -0.850 -20.896 4.185 1.00 90.88 214 GLY A O 1
ATOM 1646 N N . ASP A 1 215 ? -0.590 -20.970 1.960 1.00 93.25 215 ASP A N 1
ATOM 1647 C CA . ASP A 1 215 ? -1.295 -19.705 1.691 1.00 93.25 215 ASP A CA 1
ATOM 1648 C C . ASP A 1 215 ? -2.708 -19.658 2.293 1.00 93.25 215 ASP A C 1
ATOM 1650 O O . ASP A 1 215 ? -3.099 -18.645 2.869 1.00 93.25 215 ASP A O 1
ATOM 1654 N N . GLN A 1 216 ? -3.449 -20.773 2.258 1.00 92.06 216 GLN A N 1
ATOM 1655 C CA . GLN A 1 216 ? -4.779 -20.870 2.880 1.00 92.06 216 GLN A CA 1
ATOM 1656 C C . GLN A 1 216 ? -4.733 -20.686 4.401 1.00 92.06 216 GLN A C 1
ATOM 1658 O O . GLN A 1 216 ? -5.604 -20.033 4.975 1.00 92.06 216 GLN A O 1
ATOM 1663 N N . VAL A 1 217 ? -3.714 -21.243 5.060 1.00 94.62 217 VAL A N 1
ATOM 1664 C CA . VAL A 1 217 ? -3.510 -21.074 6.505 1.00 94.62 217 VAL A CA 1
ATOM 1665 C C . VAL A 1 217 ? -3.153 -19.626 6.806 1.00 94.62 217 VAL A C 1
ATOM 1667 O O . VAL A 1 217 ? -3.723 -19.035 7.717 1.00 94.62 217 VAL A O 1
ATOM 1670 N N . MET A 1 218 ? -2.269 -19.026 6.005 1.00 95.31 218 MET A N 1
ATOM 1671 C CA . MET A 1 218 ? -1.869 -17.627 6.159 1.00 95.31 218 MET A CA 1
ATOM 1672 C C . MET A 1 218 ? -3.051 -16.667 5.980 1.00 95.31 218 MET A C 1
ATOM 1674 O O . MET A 1 218 ? -3.193 -15.731 6.762 1.00 95.31 218 MET A O 1
ATOM 1678 N N . GLN A 1 219 ? -3.934 -16.923 5.013 1.00 94.12 219 GLN A N 1
ATOM 1679 C CA . GLN A 1 219 ? -5.179 -16.174 4.813 1.00 94.12 219 GLN A CA 1
ATOM 1680 C C . GLN A 1 219 ? -6.126 -16.292 6.008 1.00 94.12 219 GLN A C 1
ATOM 1682 O O . GLN A 1 219 ? -6.655 -15.290 6.492 1.00 94.12 219 GLN A O 1
ATOM 1687 N N . GLN A 1 220 ? -6.322 -17.507 6.522 1.00 94.31 220 GLN A N 1
ATOM 1688 C CA . GLN A 1 220 ? -7.163 -17.730 7.698 1.00 94.31 220 GLN A CA 1
ATOM 1689 C C . GLN A 1 220 ? -6.582 -17.067 8.946 1.00 94.31 220 GLN A C 1
ATOM 1691 O O . GLN A 1 220 ? -7.321 -16.424 9.690 1.00 94.31 220 GLN A O 1
ATOM 1696 N N . ALA A 1 221 ? -5.272 -17.179 9.166 1.00 95.06 221 ALA A N 1
ATOM 1697 C CA . ALA A 1 221 ? -4.591 -16.532 10.278 1.00 95.06 221 ALA A CA 1
ATOM 1698 C C . ALA A 1 221 ? -4.694 -15.004 10.179 1.00 95.06 221 ALA A C 1
ATOM 1700 O O . ALA A 1 221 ? -5.056 -14.359 11.157 1.00 95.06 221 ALA A O 1
ATOM 1701 N N . ALA A 1 222 ? -4.483 -14.432 8.990 1.00 93.44 222 ALA A N 1
ATOM 1702 C CA . ALA A 1 222 ? -4.665 -13.006 8.730 1.00 93.44 222 ALA A CA 1
ATOM 1703 C C . ALA A 1 222 ? -6.097 -12.536 9.024 1.00 93.44 222 ALA A C 1
ATOM 1705 O O . ALA A 1 222 ? -6.293 -11.493 9.653 1.00 93.44 222 ALA A O 1
ATOM 1706 N N . SER A 1 223 ? -7.098 -13.324 8.620 1.00 92.19 223 SER A N 1
ATOM 1707 C CA . SER A 1 223 ? -8.503 -13.042 8.911 1.00 92.19 223 SER A CA 1
ATOM 1708 C C . SER A 1 223 ? -8.786 -13.088 10.413 1.00 92.19 223 SER A C 1
ATOM 1710 O O . SER A 1 223 ? -9.386 -12.151 10.934 1.00 92.19 223 SER A O 1
ATOM 1712 N N . ARG A 1 224 ? -8.344 -14.141 11.120 1.00 94.06 224 ARG A N 1
ATOM 1713 C CA . ARG A 1 224 ? -8.515 -14.268 12.580 1.00 94.06 224 ARG A CA 1
ATOM 1714 C C . ARG A 1 224 ? -7.845 -13.102 13.303 1.00 94.06 224 ARG A C 1
ATOM 1716 O O . ARG A 1 224 ? -8.484 -12.425 14.102 1.00 94.06 224 ARG A O 1
ATOM 1723 N N . LEU A 1 225 ? -6.595 -12.807 12.954 1.00 93.81 225 LEU A N 1
ATOM 1724 C CA . LEU A 1 225 ? -5.833 -11.710 13.537 1.00 93.81 225 LEU A CA 1
ATOM 1725 C C . LEU A 1 225 ? -6.548 -10.367 13.335 1.00 93.81 225 LEU A C 1
ATOM 1727 O O . LEU A 1 225 ? -6.754 -9.624 14.288 1.00 93.81 225 LEU A O 1
ATOM 1731 N N . SER A 1 226 ? -7.022 -10.086 12.120 1.00 90.38 226 SER A N 1
ATOM 1732 C CA . SER A 1 226 ? -7.729 -8.834 11.810 1.00 90.38 226 SER A CA 1
ATOM 1733 C C . SER A 1 226 ? -9.041 -8.660 12.575 1.00 90.38 226 SER A C 1
ATOM 1735 O O . SER A 1 226 ? -9.466 -7.528 12.793 1.00 90.38 226 SER A O 1
ATOM 1737 N N . THR A 1 227 ? -9.695 -9.754 12.978 1.00 90.00 227 THR A N 1
ATOM 1738 C CA . THR A 1 227 ? -10.936 -9.696 13.768 1.00 90.00 227 THR A CA 1
ATOM 1739 C C . THR A 1 227 ? -10.709 -9.470 15.260 1.00 90.00 227 THR A C 1
ATOM 1741 O O . THR A 1 227 ? -11.609 -8.975 15.935 1.00 90.00 227 THR A O 1
ATOM 1744 N N . GLU A 1 228 ? -9.522 -9.798 15.774 1.00 92.12 228 GLU A N 1
ATOM 1745 C CA . GLU A 1 228 ? -9.201 -9.678 17.203 1.00 92.12 228 GLU A CA 1
ATOM 1746 C C . GLU A 1 228 ? -8.735 -8.270 17.603 1.00 92.12 228 GLU A C 1
ATOM 1748 O O . GLU A 1 228 ? -8.797 -7.893 18.779 1.00 92.12 228 GLU A O 1
ATOM 1753 N N . PHE A 1 229 ? -8.313 -7.468 16.625 1.00 90.12 229 PHE A N 1
ATOM 1754 C CA . PHE A 1 229 ? -7.808 -6.113 16.828 1.00 90.12 229 PHE A CA 1
ATOM 1755 C C . PHE A 1 229 ? -8.789 -5.034 16.371 1.00 90.12 229 PHE A C 1
ATOM 1757 O O . PHE A 1 229 ? -9.661 -5.231 15.523 1.00 90.12 229 PHE A O 1
ATOM 1764 N N . ARG A 1 230 ? -8.667 -3.843 16.964 1.00 85.56 230 ARG A N 1
ATOM 1765 C CA . ARG A 1 230 ? -9.522 -2.706 16.614 1.00 85.56 230 ARG A CA 1
ATOM 1766 C C . ARG A 1 230 ? -9.049 -2.130 15.288 1.00 85.56 230 ARG A C 1
ATOM 1768 O O . ARG A 1 230 ? -7.871 -2.150 14.975 1.00 85.56 230 ARG A O 1
ATOM 1775 N N . ARG A 1 231 ? -9.934 -1.446 14.560 1.00 67.69 231 ARG A N 1
ATOM 1776 C CA . ARG A 1 231 ? -9.556 -0.716 13.327 1.00 67.69 231 ARG A CA 1
ATOM 1777 C C . ARG A 1 231 ? -8.469 0.356 13.513 1.00 67.69 231 ARG A C 1
ATOM 1779 O O . ARG A 1 231 ? -7.881 0.793 12.526 1.00 67.69 231 ARG A O 1
ATOM 1786 N N . ARG A 1 232 ? -8.280 0.846 14.744 1.00 75.62 232 ARG A N 1
ATOM 1787 C CA . ARG A 1 232 ? -7.208 1.793 15.093 1.00 75.62 232 ARG A CA 1
ATOM 1788 C C . ARG A 1 232 ? -5.853 1.106 15.239 1.00 75.62 232 ARG A C 1
ATOM 1790 O O . ARG A 1 232 ? -4.841 1.773 15.069 1.00 75.62 232 ARG A O 1
ATOM 1797 N N . ASP A 1 233 ? -5.852 -0.191 15.515 1.00 88.31 233 ASP A N 1
ATOM 1798 C CA . ASP A 1 233 ? -4.645 -0.996 15.485 1.00 88.31 233 ASP A CA 1
ATOM 1799 C C . ASP A 1 233 ? -4.313 -1.296 14.015 1.00 88.31 233 ASP A C 1
ATOM 1801 O O . ASP A 1 233 ? -5.207 -1.410 13.165 1.00 88.31 233 ASP A O 1
ATOM 1805 N N . ARG A 1 234 ? -3.026 -1.373 13.679 1.00 89.06 234 ARG A N 1
ATOM 1806 C CA . ARG A 1 234 ? -2.588 -1.767 12.330 1.00 89.06 234 ARG A CA 1
ATOM 1807 C C . ARG A 1 234 ? -2.147 -3.205 12.374 1.00 89.06 234 ARG A C 1
ATOM 1809 O O . ARG A 1 234 ? -1.346 -3.542 13.226 1.00 89.06 234 ARG A O 1
ATOM 1816 N N . VAL A 1 235 ? -2.645 -4.026 11.461 1.00 94.44 235 VAL A N 1
ATOM 1817 C CA . VAL A 1 235 ? -2.270 -5.436 11.344 1.00 94.44 235 VAL A CA 1
ATOM 1818 C C . VAL A 1 235 ? -1.621 -5.624 9.983 1.00 94.44 235 VAL A C 1
ATOM 1820 O O . VAL A 1 235 ? -2.223 -5.272 8.968 1.00 94.44 235 VAL A O 1
ATOM 1823 N N . GLY A 1 236 ? -0.401 -6.150 9.962 1.00 94.06 236 GLY A N 1
ATOM 1824 C CA . GLY A 1 236 ? 0.370 -6.353 8.743 1.00 94.06 236 GLY A CA 1
ATOM 1825 C C . GLY A 1 236 ? 1.098 -7.684 8.725 1.00 94.06 236 GLY A C 1
ATOM 1826 O O . GLY A 1 236 ? 1.349 -8.295 9.767 1.00 94.06 236 GLY A O 1
ATOM 1827 N N . ARG A 1 237 ? 1.463 -8.128 7.524 1.00 94.94 237 ARG A N 1
ATOM 1828 C CA . ARG A 1 237 ? 2.371 -9.258 7.350 1.00 94.94 237 ARG A CA 1
ATOM 1829 C C . ARG A 1 237 ? 3.806 -8.748 7.447 1.00 94.94 237 ARG A C 1
ATOM 1831 O O . ARG A 1 237 ? 4.246 -7.980 6.597 1.00 94.94 237 ARG A O 1
ATOM 1838 N N . TRP A 1 238 ? 4.519 -9.185 8.482 1.00 93.25 238 TRP A N 1
ATOM 1839 C CA . TRP A 1 238 ? 5.885 -8.747 8.773 1.00 93.25 238 TRP A CA 1
ATOM 1840 C C . TRP A 1 238 ? 6.917 -9.569 8.005 1.00 93.25 238 TRP A C 1
ATOM 1842 O O . TRP A 1 238 ? 7.789 -9.033 7.328 1.00 93.25 238 TRP A O 1
ATOM 1852 N N . ARG A 1 239 ? 6.796 -10.898 8.065 1.00 91.25 239 ARG A N 1
ATOM 1853 C CA . ARG A 1 239 ? 7.648 -11.842 7.327 1.00 91.25 239 ARG A CA 1
ATOM 1854 C C . ARG A 1 239 ? 6.825 -13.035 6.851 1.00 91.25 239 ARG A C 1
ATOM 1856 O O . ARG A 1 239 ? 5.603 -13.072 6.988 1.00 91.25 239 ARG A O 1
ATOM 1863 N N . LYS A 1 240 ? 7.495 -14.040 6.278 1.00 89.56 240 LYS A N 1
ATOM 1864 C CA . LYS A 1 240 ? 6.848 -15.223 5.690 1.00 89.56 240 LYS A CA 1
ATOM 1865 C C . LYS A 1 240 ? 5.843 -15.888 6.642 1.00 89.56 240 LYS A C 1
ATOM 1867 O O . LYS A 1 240 ? 4.755 -16.226 6.184 1.00 89.56 240 LYS A O 1
ATOM 1872 N N . ASN A 1 241 ? 6.194 -16.022 7.921 1.00 93.38 241 ASN A N 1
ATOM 1873 C CA . ASN A 1 241 ? 5.400 -16.638 8.991 1.00 93.38 241 ASN A CA 1
ATOM 1874 C C . ASN A 1 241 ? 5.152 -15.700 10.187 1.00 93.38 241 ASN A C 1
ATOM 1876 O O . ASN A 1 241 ? 4.816 -16.172 11.273 1.00 93.38 241 ASN A O 1
ATOM 1880 N N . GLU A 1 242 ? 5.356 -14.394 10.013 1.00 95.31 242 GLU A N 1
ATOM 1881 C CA . GLU A 1 242 ? 5.228 -13.419 11.095 1.00 95.31 242 GLU A CA 1
ATOM 1882 C C . GLU A 1 242 ? 4.225 -12.334 10.723 1.00 95.31 242 GLU A C 1
ATOM 1884 O O . GLU A 1 242 ? 4.244 -11.803 9.608 1.00 95.31 242 GLU A O 1
ATOM 1889 N N . PHE A 1 243 ? 3.386 -11.976 11.684 1.00 96.88 243 PHE A N 1
ATOM 1890 C CA . PHE A 1 243 ? 2.480 -10.844 11.609 1.00 96.88 243 PHE A CA 1
ATOM 1891 C C . PHE A 1 243 ? 2.876 -9.813 12.651 1.00 96.88 243 PHE A C 1
ATOM 1893 O O . PHE A 1 243 ? 3.276 -10.164 13.759 1.00 96.88 243 PHE A O 1
ATOM 1900 N N . ALA A 1 244 ? 2.735 -8.543 12.304 1.00 96.19 244 ALA A N 1
ATOM 1901 C CA . ALA A 1 244 ? 2.941 -7.449 13.232 1.00 96.19 244 ALA A CA 1
ATOM 1902 C C . ALA A 1 244 ? 1.614 -6.738 13.487 1.00 96.19 244 ALA A C 1
ATOM 1904 O O . ALA A 1 244 ? 0.778 -6.599 12.587 1.00 96.19 244 ALA A O 1
ATOM 1905 N N . VAL A 1 245 ? 1.434 -6.281 14.722 1.00 96.06 245 VAL A N 1
ATOM 1906 C CA . VAL A 1 245 ? 0.314 -5.444 15.125 1.00 96.06 245 VAL A CA 1
ATOM 1907 C C . VAL A 1 245 ? 0.821 -4.200 15.830 1.00 96.06 245 VAL A C 1
ATOM 1909 O O . VAL A 1 245 ? 1.496 -4.286 16.850 1.00 96.06 245 VAL A O 1
ATOM 1912 N N . LEU A 1 246 ? 0.485 -3.034 15.288 1.00 93.44 246 LEU A N 1
ATOM 1913 C CA . LEU A 1 246 ? 0.688 -1.750 15.939 1.00 93.44 246 LEU A CA 1
ATOM 1914 C C . LEU A 1 246 ? -0.555 -1.508 16.787 1.00 93.44 246 LEU A C 1
ATOM 1916 O O . LEU A 1 246 ? -1.607 -1.146 16.260 1.00 93.44 246 LEU A O 1
ATOM 1920 N N . PHE A 1 247 ? -0.442 -1.756 18.085 1.00 93.62 247 PHE A N 1
ATOM 1921 C CA . PHE A 1 247 ? -1.526 -1.620 19.045 1.00 93.62 247 PHE A CA 1
ATOM 19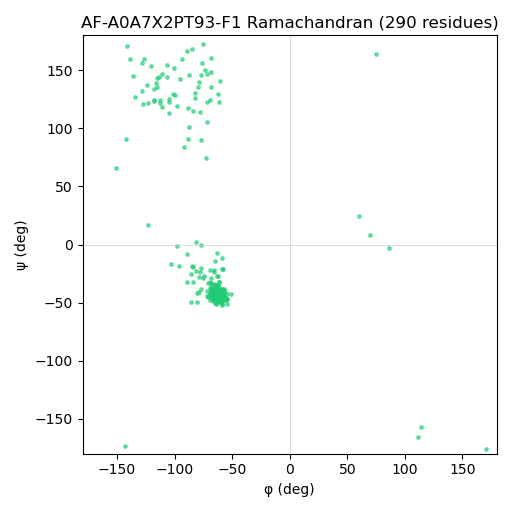22 C C . PHE A 1 247 ? -1.580 -0.194 19.594 1.00 93.62 247 PHE A C 1
ATOM 1924 O O . PHE A 1 247 ? -0.642 0.266 20.248 1.00 93.62 247 PHE A O 1
ATOM 1931 N N . ALA A 1 248 ? -2.684 0.509 19.351 1.00 86.56 248 ALA A N 1
ATOM 1932 C CA . ALA A 1 248 ? -2.872 1.886 19.794 1.00 86.56 248 ALA A CA 1
ATOM 1933 C C . ALA A 1 248 ? -3.488 1.913 21.203 1.00 86.56 248 ALA A C 1
ATOM 1935 O O . ALA A 1 248 ? -4.713 1.911 21.375 1.00 86.56 248 ALA A O 1
ATOM 1936 N N . GLY A 1 249 ? -2.640 1.939 22.232 1.00 83.19 249 GLY A N 1
ATOM 1937 C CA . GLY A 1 249 ? -3.090 1.947 23.618 1.00 83.19 249 GLY A CA 1
ATOM 1938 C C . GLY A 1 249 ? -1.975 1.741 24.646 1.00 83.19 249 GLY A C 1
ATOM 1939 O O . GLY A 1 249 ? -0.802 1.685 24.283 1.00 83.19 249 GLY A O 1
ATOM 1940 N N . PRO A 1 250 ? -2.343 1.648 25.937 1.00 83.88 250 PRO A N 1
ATOM 1941 C CA . PRO A 1 250 ? -1.394 1.397 27.014 1.00 83.88 250 PRO A CA 1
ATOM 1942 C C . PRO A 1 250 ? -0.820 -0.032 26.941 1.00 83.88 250 PRO A C 1
ATOM 1944 O O . PRO A 1 250 ? -1.548 -0.949 26.540 1.00 83.88 250 PRO A O 1
ATOM 1947 N N . PRO A 1 251 ? 0.440 -0.228 27.372 1.00 85.19 251 PRO A N 1
ATOM 1948 C CA . PRO A 1 251 ? 1.167 -1.492 27.231 1.00 85.19 251 PRO A CA 1
ATOM 1949 C C . PRO A 1 251 ? 0.489 -2.666 27.949 1.00 85.19 251 PRO A C 1
ATOM 1951 O O . PRO A 1 251 ? 0.365 -3.732 27.356 1.00 85.19 251 PRO A O 1
ATOM 1954 N N . ASP A 1 252 ? -0.071 -2.460 29.145 1.00 86.81 252 ASP A N 1
ATOM 1955 C CA . ASP A 1 252 ? -0.733 -3.528 29.916 1.00 86.81 252 ASP A CA 1
ATOM 1956 C C . ASP A 1 252 ? -1.901 -4.171 29.143 1.00 86.81 252 ASP A C 1
ATOM 1958 O O . ASP A 1 252 ? -2.105 -5.384 29.155 1.00 86.81 252 ASP A O 1
ATOM 1962 N N . ARG A 1 253 ? -2.668 -3.356 28.402 1.00 89.38 253 ARG A N 1
ATOM 1963 C CA . ARG A 1 253 ? -3.756 -3.860 27.546 1.00 89.38 253 ARG A CA 1
ATOM 1964 C C . ARG A 1 253 ? -3.244 -4.511 26.272 1.00 89.38 253 ARG A C 1
ATOM 1966 O O . ARG A 1 253 ? -3.932 -5.369 25.719 1.00 89.38 253 ARG A O 1
ATOM 1973 N N . ALA A 1 254 ? -2.092 -4.062 25.784 1.00 90.56 254 ALA A N 1
ATOM 1974 C CA . ALA A 1 254 ? -1.447 -4.657 24.630 1.00 90.56 254 ALA A CA 1
ATOM 1975 C C . ALA A 1 254 ? -0.993 -6.084 24.962 1.00 90.56 254 ALA A C 1
ATOM 1977 O O . ALA A 1 254 ? -1.219 -6.985 24.162 1.00 90.56 254 ALA A O 1
ATOM 1978 N N . GLU A 1 255 ? -0.451 -6.296 26.163 1.00 91.81 255 GLU A N 1
ATOM 1979 C CA . GLU A 1 255 ? -0.026 -7.605 26.661 1.00 91.81 255 GLU A CA 1
ATOM 1980 C C . GLU A 1 255 ? -1.192 -8.579 26.840 1.00 91.81 255 GLU A C 1
ATOM 1982 O O . GLU A 1 255 ? -1.175 -9.673 26.272 1.00 91.81 255 GLU A O 1
ATOM 1987 N N . GLU A 1 256 ? -2.256 -8.162 27.532 1.00 91.81 256 GLU A N 1
ATOM 1988 C CA . GLU A 1 256 ? -3.457 -8.990 27.697 1.00 91.81 256 GLU A CA 1
ATOM 1989 C C . GLU A 1 256 ? -4.050 -9.393 26.334 1.00 91.81 256 GLU A C 1
ATOM 1991 O O . GLU A 1 256 ? -4.371 -10.561 26.088 1.00 91.81 256 GLU A O 1
ATOM 1996 N N . ARG A 1 257 ? -4.152 -8.431 25.404 1.00 93.56 257 ARG A N 1
ATOM 1997 C CA . ARG A 1 257 ? -4.663 -8.676 24.050 1.00 93.56 257 ARG A CA 1
ATOM 1998 C C . ARG A 1 257 ? -3.740 -9.585 23.245 1.00 93.56 257 ARG A C 1
ATOM 2000 O O . ARG A 1 257 ? -4.243 -10.443 22.522 1.00 93.56 257 ARG A O 1
ATOM 2007 N N . ALA A 1 258 ? -2.429 -9.397 23.341 1.00 93.69 258 ALA A N 1
ATOM 2008 C CA . ALA A 1 258 ? -1.433 -10.205 22.652 1.00 93.69 258 ALA A CA 1
ATOM 2009 C C . ALA A 1 258 ? -1.545 -11.680 23.045 1.00 93.69 258 ALA A C 1
ATOM 2011 O O . ALA A 1 258 ? -1.712 -12.530 22.171 1.00 93.69 258 ALA A O 1
ATOM 2012 N N . LEU A 1 259 ? -1.539 -11.968 24.349 1.00 93.50 259 LEU A N 1
ATOM 2013 C CA . LEU A 1 259 ? -1.636 -13.330 24.877 1.00 93.50 259 LEU A CA 1
ATOM 2014 C C . LEU A 1 259 ? -2.965 -13.990 24.504 1.00 93.50 259 LEU A C 1
ATOM 2016 O O . LEU A 1 259 ? -2.981 -15.119 24.013 1.00 93.50 259 LEU A O 1
ATOM 2020 N N . TYR A 1 260 ? -4.075 -13.261 24.659 1.00 94.25 260 TYR A N 1
ATOM 2021 C CA . TYR A 1 260 ? -5.391 -13.742 24.240 1.00 94.25 260 TYR A CA 1
ATOM 2022 C C . TYR A 1 260 ? -5.411 -14.106 22.752 1.00 94.25 260 TYR A C 1
ATOM 2024 O O . TYR A 1 260 ? -5.911 -15.161 22.369 1.00 94.25 260 TYR A O 1
ATOM 2032 N N . THR A 1 261 ? -4.839 -13.247 21.907 1.00 94.50 261 THR A N 1
ATOM 2033 C CA . THR A 1 261 ? -4.866 -13.435 20.455 1.00 94.50 261 THR A CA 1
ATOM 2034 C C . THR A 1 261 ? -3.960 -14.582 20.016 1.00 94.50 261 THR A C 1
ATOM 2036 O O . THR A 1 261 ? -4.372 -15.375 19.173 1.00 94.50 261 THR A O 1
ATOM 2039 N N . ALA A 1 262 ? -2.776 -14.735 20.619 1.00 94.50 262 ALA A N 1
ATOM 2040 C CA . ALA A 1 262 ? -1.881 -15.863 20.355 1.00 94.50 262 ALA A CA 1
ATOM 2041 C C . ALA A 1 262 ? -2.585 -17.207 20.614 1.00 94.50 262 ALA A C 1
ATOM 2043 O O . ALA A 1 262 ? -2.604 -18.067 19.736 1.00 94.50 262 ALA A O 1
ATOM 2044 N N . ALA A 1 263 ? -3.291 -17.331 21.742 1.00 93.31 263 ALA A N 1
ATOM 2045 C CA . ALA A 1 263 ? -4.060 -18.532 22.069 1.00 93.31 263 ALA A CA 1
ATOM 2046 C C . ALA A 1 263 ? -5.192 -18.836 21.065 1.00 93.31 263 ALA A C 1
ATOM 2048 O O . ALA A 1 263 ? -5.578 -19.990 20.904 1.00 93.31 263 ALA A O 1
ATOM 2049 N N . ARG A 1 264 ? -5.741 -17.826 20.371 1.00 92.88 264 ARG A N 1
ATOM 2050 C CA . ARG A 1 264 ? -6.760 -18.034 19.318 1.00 92.88 264 ARG A CA 1
ATOM 2051 C C . ARG A 1 264 ? -6.182 -18.331 17.940 1.00 92.88 264 ARG A C 1
ATOM 2053 O O . ARG A 1 264 ? -6.873 -18.895 17.085 1.00 92.88 264 ARG A O 1
ATOM 2060 N N . LEU A 1 265 ? -4.954 -17.887 17.694 1.00 93.38 265 LEU A N 1
ATOM 2061 C CA . LEU A 1 265 ? -4.221 -18.237 16.485 1.00 93.38 265 LEU A CA 1
ATOM 2062 C C . LEU A 1 265 ? -3.712 -19.674 16.548 1.00 93.38 265 LEU A C 1
ATOM 2064 O O . LEU A 1 265 ? -3.565 -20.289 15.496 1.00 93.38 265 LEU A O 1
ATOM 2068 N N . GLU A 1 266 ? -3.482 -20.202 17.746 1.00 94.31 266 GLU A N 1
ATOM 2069 C CA . GLU A 1 266 ? -3.113 -21.593 17.965 1.00 94.31 266 GLU A CA 1
ATOM 2070 C C . GLU A 1 266 ? -4.289 -22.556 17.723 1.00 94.31 266 GLU A C 1
ATOM 2072 O O . GLU A 1 266 ? -5.459 -22.243 17.964 1.00 94.31 266 GLU A O 1
ATOM 2077 N N . GLY A 1 267 ? -3.971 -23.750 17.222 1.00 92.19 267 GLY A N 1
ATOM 2078 C CA . GLY A 1 267 ? -4.923 -24.844 17.054 1.00 92.19 267 GLY A CA 1
ATOM 2079 C C . GLY A 1 267 ? -5.193 -25.219 15.593 1.00 92.19 267 GLY A C 1
ATOM 2080 O O . GLY A 1 267 ? -4.339 -25.008 14.725 1.00 92.19 267 GLY A O 1
ATOM 2081 N N . PRO A 1 268 ? -6.349 -25.843 15.308 1.00 93.38 268 PRO A N 1
ATOM 2082 C CA . PRO A 1 268 ? -6.628 -26.426 14.003 1.00 93.38 268 PRO A CA 1
ATOM 2083 C C . PRO A 1 268 ? -7.039 -25.387 12.947 1.00 93.38 268 PRO A C 1
ATOM 2085 O O . PRO A 1 268 ? -7.847 -24.478 13.187 1.00 93.38 268 PRO A O 1
ATOM 2088 N N . TYR A 1 269 ? -6.523 -25.581 11.735 1.00 95.00 269 TYR A N 1
ATOM 2089 C CA . TYR A 1 269 ? -6.886 -24.862 10.515 1.00 95.00 269 TYR A CA 1
ATOM 2090 C C . TYR A 1 269 ? -7.341 -25.868 9.464 1.00 95.00 269 TYR A C 1
ATOM 2092 O O . TYR A 1 269 ? -6.597 -26.780 9.106 1.00 95.00 269 TYR A O 1
ATOM 2100 N N . GLY A 1 270 ? -8.574 -25.703 8.987 1.00 90.94 270 GLY A N 1
ATOM 2101 C CA . GLY A 1 270 ? -9.130 -26.534 7.924 1.00 90.94 270 GLY A CA 1
ATOM 2102 C C . GLY A 1 270 ? -8.674 -26.038 6.558 1.00 90.94 270 GLY A C 1
ATOM 2103 O O . GLY A 1 270 ? -8.774 -24.848 6.263 1.00 90.94 270 GLY A O 1
ATOM 2104 N N . LEU A 1 271 ? -8.181 -26.941 5.725 1.00 92.31 271 LEU A N 1
ATOM 2105 C CA . LEU A 1 271 ? -7.818 -26.682 4.338 1.00 92.31 271 LEU A CA 1
ATOM 2106 C C . LEU A 1 271 ? -8.989 -27.027 3.409 1.00 92.31 271 LEU A C 1
ATOM 2108 O O . LEU A 1 271 ? -9.878 -27.807 3.754 1.00 92.31 271 LEU A O 1
ATOM 2112 N N . VAL A 1 272 ? -8.992 -26.468 2.197 1.00 87.44 272 VAL A N 1
ATOM 2113 C CA . VAL A 1 272 ? -10.079 -26.700 1.220 1.00 87.44 272 VAL A CA 1
ATOM 2114 C C . VAL A 1 272 ? -10.133 -28.161 0.746 1.00 87.44 272 VAL A C 1
ATOM 2116 O O . VAL A 1 272 ? -11.189 -28.638 0.343 1.00 87.44 272 VAL A O 1
ATOM 2119 N N . ASN A 1 273 ? -9.022 -28.895 0.839 1.00 88.06 273 ASN A N 1
ATOM 2120 C CA . ASN A 1 273 ? -8.961 -30.334 0.558 1.00 88.06 273 ASN A CA 1
ATOM 2121 C C . ASN A 1 273 ? -9.540 -31.211 1.693 1.00 88.06 273 ASN A C 1
ATOM 2123 O O . ASN A 1 273 ? -9.543 -32.432 1.564 1.00 88.06 273 ASN A O 1
ATOM 2127 N N . GLY A 1 274 ? -10.023 -30.611 2.789 1.00 88.75 274 GLY A N 1
ATOM 2128 C CA . GLY A 1 274 ? -10.576 -31.314 3.949 1.00 88.75 274 GLY A CA 1
ATOM 2129 C C . GLY A 1 274 ? -9.541 -31.740 4.995 1.00 88.75 274 GLY A C 1
ATOM 2130 O O . GLY A 1 274 ? -9.925 -32.260 6.041 1.00 88.75 274 GLY A O 1
ATOM 2131 N N . GLU A 1 275 ? -8.247 -31.508 4.757 1.00 91.56 275 GLU A N 1
ATOM 2132 C CA . GLU A 1 275 ? -7.203 -31.755 5.752 1.00 91.56 275 GLU A CA 1
ATOM 2133 C C . GLU A 1 275 ? -7.233 -30.695 6.858 1.00 91.56 275 GLU A C 1
ATOM 2135 O O . GLU A 1 275 ? -7.600 -29.539 6.639 1.00 91.56 275 GLU A O 1
ATOM 2140 N N . VAL A 1 276 ? -6.817 -31.084 8.063 1.00 92.75 276 VAL A N 1
ATOM 2141 C CA . VAL A 1 276 ? -6.680 -30.172 9.201 1.00 92.75 276 VAL A CA 1
ATOM 2142 C C . VAL A 1 276 ? -5.226 -30.134 9.623 1.00 92.75 276 VAL A C 1
ATOM 2144 O O . VAL A 1 276 ? -4.644 -31.159 9.975 1.00 92.75 276 VAL A O 1
ATOM 2147 N N . VAL A 1 277 ? -4.655 -28.936 9.635 1.00 93.81 277 VAL A N 1
ATOM 2148 C CA . VAL A 1 277 ? -3.301 -28.708 10.130 1.00 93.81 277 VAL A CA 1
ATOM 2149 C C . VAL A 1 277 ? -3.330 -27.997 11.472 1.00 93.81 277 VAL A C 1
ATOM 2151 O O . VAL A 1 277 ? -4.194 -27.160 11.719 1.00 93.81 277 VAL A O 1
ATOM 2154 N N . HIS A 1 278 ? -2.389 -28.338 12.347 1.00 93.75 278 HIS A N 1
ATOM 2155 C CA . HIS A 1 278 ? -2.234 -27.684 13.642 1.00 93.75 278 HIS A CA 1
ATOM 2156 C C . HIS A 1 278 ? -1.118 -26.652 13.569 1.00 93.75 278 HIS A C 1
ATOM 2158 O O . HIS A 1 278 ? -0.014 -26.959 13.115 1.00 93.75 278 HIS A O 1
ATOM 2164 N N . ILE A 1 279 ? -1.432 -25.438 14.012 1.00 95.56 279 ILE A N 1
ATOM 2165 C CA . ILE A 1 279 ? -0.532 -24.288 14.007 1.00 95.56 279 ILE A CA 1
ATOM 2166 C C . ILE A 1 279 ? -0.270 -23.866 15.446 1.00 95.56 279 ILE A C 1
ATOM 2168 O O . ILE A 1 279 ? -1.198 -23.831 16.253 1.00 95.56 279 ILE A O 1
ATOM 2172 N N . THR A 1 280 ? 0.980 -23.528 15.744 1.00 94.50 280 THR A N 1
ATOM 2173 C CA . THR A 1 280 ? 1.382 -22.892 17.004 1.00 94.50 280 THR A CA 1
ATOM 2174 C C . THR A 1 280 ? 1.569 -21.395 16.788 1.00 94.50 280 THR A C 1
ATOM 2176 O O . THR A 1 280 ? 1.881 -20.958 15.675 1.00 94.50 280 THR A O 1
ATOM 2179 N N . ALA A 1 281 ? 1.374 -20.598 17.836 1.00 94.62 281 ALA A N 1
ATOM 2180 C CA . ALA A 1 281 ? 1.540 -19.153 17.774 1.00 94.62 281 ALA A CA 1
ATOM 2181 C C . ALA A 1 281 ? 2.330 -18.650 18.985 1.00 94.62 281 ALA A C 1
ATOM 2183 O O . ALA A 1 281 ? 1.966 -18.900 20.128 1.00 94.62 281 ALA A O 1
ATOM 2184 N N . GLU A 1 282 ? 3.392 -17.901 18.720 1.00 94.38 282 GLU A N 1
ATOM 2185 C CA . GLU A 1 282 ? 4.180 -17.195 19.728 1.00 94.38 282 GLU A CA 1
ATOM 2186 C C . GLU A 1 282 ? 3.966 -15.693 19.564 1.00 94.38 282 GLU A C 1
ATOM 2188 O O . GLU A 1 282 ? 3.798 -15.211 18.441 1.00 94.38 282 GLU A O 1
ATOM 2193 N N . VAL A 1 283 ? 3.994 -14.943 20.665 1.00 94.81 283 VAL A N 1
ATOM 2194 C CA . VAL A 1 283 ? 3.877 -13.484 20.626 1.00 94.81 283 VAL A CA 1
ATOM 2195 C C . VAL A 1 283 ? 5.004 -12.813 21.397 1.00 94.81 283 VAL A C 1
ATOM 2197 O O . VAL A 1 283 ? 5.289 -13.172 22.534 1.00 94.81 283 VAL A O 1
ATOM 2200 N N . ASN A 1 284 ? 5.620 -11.815 20.768 1.00 93.06 284 ASN A N 1
ATOM 2201 C CA . ASN A 1 284 ? 6.595 -10.923 21.383 1.00 93.06 284 ASN A CA 1
ATOM 2202 C C . ASN A 1 284 ? 6.035 -9.501 21.408 1.00 93.06 284 ASN A C 1
ATOM 2204 O O . ASN A 1 284 ? 5.489 -9.031 20.410 1.00 93.06 284 ASN A O 1
ATOM 2208 N N . ILE A 1 285 ? 6.184 -8.813 22.536 1.00 91.44 285 ILE A N 1
ATOM 2209 C CA . ILE A 1 285 ? 5.679 -7.451 22.732 1.00 91.44 285 ILE A CA 1
ATOM 2210 C C . ILE A 1 285 ? 6.875 -6.513 22.857 1.00 91.44 285 ILE A C 1
ATOM 2212 O O . ILE A 1 2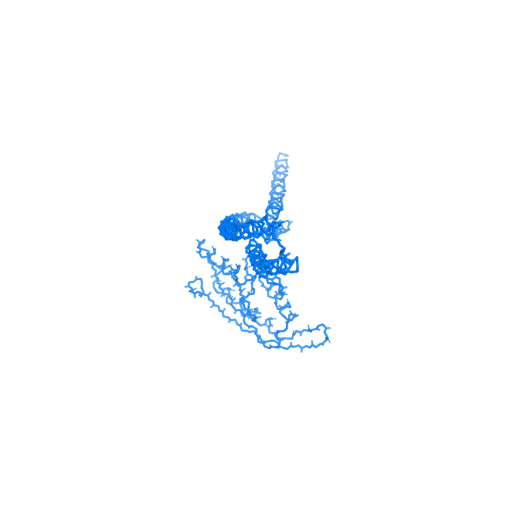85 ? 7.738 -6.708 23.711 1.00 91.44 285 ILE A O 1
ATOM 2216 N N . LEU A 1 286 ? 6.914 -5.489 22.011 1.00 87.38 286 LEU A N 1
ATOM 2217 C CA . LEU A 1 286 ? 7.927 -4.444 22.023 1.00 87.38 286 LEU A CA 1
ATOM 2218 C C . LEU A 1 286 ? 7.267 -3.113 22.438 1.00 87.38 286 LEU A C 1
ATOM 2220 O O . LEU A 1 286 ? 6.303 -2.680 21.792 1.00 87.38 286 LEU A O 1
ATOM 2224 N N . PRO A 1 287 ? 7.732 -2.458 23.520 1.00 77.25 287 PRO A N 1
ATOM 2225 C CA . PRO A 1 287 ? 7.216 -1.150 23.925 1.00 77.25 287 PRO A CA 1
ATOM 2226 C C . PRO A 1 287 ? 7.602 -0.066 22.903 1.00 77.25 287 PRO A C 1
ATOM 2228 O O . PRO A 1 287 ? 8.569 -0.231 22.160 1.00 77.25 287 PRO A O 1
ATOM 2231 N N . SER A 1 288 ? 6.895 1.076 22.889 1.00 67.12 288 SER A N 1
ATOM 2232 C CA . SER A 1 288 ? 7.110 2.161 21.902 1.00 67.12 288 SER A CA 1
ATOM 2233 C C . SER A 1 288 ? 8.525 2.759 21.875 1.00 67.12 288 SER A C 1
ATOM 2235 O O . SER A 1 288 ? 8.824 3.550 20.986 1.00 67.12 288 SER A O 1
ATOM 2237 N N . SER A 1 289 ? 9.367 2.439 22.861 1.00 56.88 289 SER A N 1
ATOM 2238 C CA . SER A 1 289 ? 10.752 2.901 22.997 1.00 56.88 289 SER A CA 1
ATOM 2239 C C . SER A 1 289 ? 11.803 1.907 22.489 1.00 56.88 289 SER A C 1
ATOM 2241 O O . SER A 1 289 ? 12.990 2.199 22.602 1.00 56.88 289 SER A O 1
ATOM 2243 N N . ALA A 1 290 ? 11.410 0.726 22.004 1.00 49.06 290 ALA A N 1
ATOM 2244 C CA . ALA A 1 290 ? 12.353 -0.244 21.455 1.00 49.06 290 ALA A CA 1
ATOM 2245 C C . ALA A 1 290 ? 12.687 0.109 19.995 1.00 49.06 290 ALA A C 1
ATOM 2247 O O . ALA A 1 290 ? 11.782 0.269 19.175 1.00 49.06 290 ALA A O 1
ATOM 2248 N N . GLU A 1 291 ? 13.978 0.240 19.677 1.00 44.81 291 GLU A N 1
ATOM 2249 C CA . GLU A 1 291 ? 14.454 0.259 18.289 1.00 44.81 291 GLU A CA 1
ATOM 2250 C C . GLU A 1 291 ? 14.110 -1.091 17.631 1.00 44.81 291 GLU A C 1
ATOM 2252 O O . GLU A 1 291 ? 14.334 -2.145 18.233 1.00 44.81 291 GLU A O 1
ATOM 2257 N N . LEU A 1 292 ? 13.488 -1.037 16.445 1.00 48.12 292 LEU A N 1
ATOM 2258 C CA . LEU A 1 292 ? 13.094 -2.197 15.632 1.00 48.12 292 LEU A CA 1
ATOM 2259 C C . LEU A 1 292 ? 14.270 -2.766 14.836 1.00 48.12 292 LEU A C 1
ATOM 2261 O O . LEU A 1 292 ? 15.047 -1.951 14.291 1.00 48.12 292 LEU A O 1
#

Foldseek 3Di:
DPPVVVVVVVVVVVVVVLVVVLVVLQVVLVCQCVVPVLLSPLLSVLSVVLSVVCVVDPDPVSVVVSVVVNVLSVVVSVVVVVVLVVQLVVLVVVLVVVLVVLVVVVVVVVVVLVVVVVVLVVVVVVCVVDPDDVVVSVVVVVVSVVVCCVVVVVSVVVNVVSVVVSVVSNVPDRQADPLARAGEQVVVVVVLVSCVVVVFWWKKKKKFKDWDDDSQLNNVLSVLLVVLADSVWGWYDNDPRMIMITGRDDQVVVVVSNVVSQVVSFAWDADPVRDIITMHMDMDMGGSPDDD

pLDDT: mean 84.92, std 9.99, range [44.81, 97.19]

Solvent-accessible surface area (backbone atoms only — not comparable to full-atom values): 15917 Å² total; per-residue (Å²): 130,69,67,69,60,56,55,53,50,56,53,52,51,53,50,50,53,48,53,52,51,49,49,50,50,52,52,50,26,52,47,40,23,69,77,36,52,86,72,16,45,63,54,24,57,51,45,53,49,51,46,57,51,48,77,78,53,83,42,76,66,52,54,53,54,46,52,55,50,51,52,51,52,53,51,50,48,54,54,50,51,54,48,52,50,50,52,41,49,53,50,48,56,52,45,53,51,54,52,50,55,51,51,54,51,51,50,54,50,52,51,53,53,51,50,54,53,50,50,53,52,51,52,46,64,60,36,74,80,47,99,62,64,68,66,62,53,54,50,52,51,52,51,49,54,50,49,51,50,66,62,47,52,60,53,53,56,47,52,53,49,52,53,51,51,43,54,51,62,62,69,49,82,71,56,47,31,88,73,48,71,30,32,17,39,71,49,42,53,51,50,52,52,51,37,60,75,70,69,53,68,36,25,38,38,39,36,39,57,47,68,88,79,46,64,71,51,45,29,51,49,43,50,54,54,58,70,76,48,56,92,80,30,46,59,22,42,54,50,98,54,28,34,35,31,45,37,70,42,62,62,74,61,47,51,56,50,46,57,56,48,26,64,66,61,31,44,81,44,80,45,96,87,72,50,74,48,63,31,45,45,46,72,47,81,42,57,74,85,59,86,130

Secondary structure (DSSP, 8-state):
--HHHHHHHHHHHHHHHHHHHHHHHHHHHHHHHHH-HHHHHHHHHHHHHHHHHHHH---HHHHHHHHHHHHHHHHHHHHHHHHHHHHHHHHHHHHHHHHHHHHHHHHHHHHHHHHHHHHHHHHHHHHTTTT--HHHHHHHHHHHHHHHHHHHHHHHHHHHHHHHHHHHHHH---SB-TTT-SBPHHHHHHHHHHHHHTT---EEEEEEEES---HHHHHHHHHHHHHHS-TTSEEEEEETTEEEEEE-S-HHHHHHHHHHHHHHHSEEEE-TTS-EEEEEEEEEEEETTS--

Nearest PDB structures (foldseek):
  5llx-assembly1_A  TM=5.964E-01  e=3.058E-08  Idiomarina sp. A28L
  6et7-assembly1_B  TM=6.055E-01  e=7.605E-08  Idiomarina sp. A28L
  6et7-assembly1_A  TM=5.864E-01  e=8.587E-08  Idiomarina sp. A28L
  5llx-assembly1_B  TM=5.512E-01  e=4.971E-08  Idiomarina sp. A28L
  5llw-assembly1_B  TM=5.388E-01  e=5.613E-08  Idiomarina sp. A28L

Radius of gyration: 31.65 Å; Cα contacts (8 Å, |Δi|>4): 279; chains: 1; bounding box: 82×59×94 Å

Sequence (292 aa):
MMGTAIERDVWAELSTAMAAYLRTMTATAECLEKAWPEIGAPYRTRIKGLHSRLSFGVTRAAIKESSETLEAELRDFGVVVNRAQTERTIDLERGILALREMMDAMSRQQHVYREHLRELAGQLATAAGTASDPAQFSAALVNLAETMKRETAPELTRMDREAASLSERLAGPPSIDPVTGLINAVEFERQVAAYQLNGTTFSLLLFRLGGPLGDQVMQQAASRLSTEFRRRDRVGRWRKNEFAVLFAGPPDRAEERALYTAARLEGPYGLVNGEVVHITAEVNILPSSAEL